Protein AF-A0A8X6J1D9-F1 (afdb_monomer_lite)

Foldseek 3Di:
DQDDDDDDPDPVVVLVVVVVVQVVVVVVVHHDADDAALDVVSVPPDPPPDDDRPPPPPCWDDDVNWTARHVQQWTAHDADCVVVQPPPDQRWLQSLVVRLVNPDDPQCPVVVLNVLSVVLNVVVVVVVDDGGDGDDPVSSVSSSVSSVVVNVRRVDTFRPDQEDPQFPAKEKEKEWDDDQFKIKIWIWIWTAHPVRDIGIHTRGMDMDTDDPPGDDPLVRQVVRQVVRVVVVVVVVVVDPDDHPYYHYDYPDPSNVD

InterPro domains:
  IPR008042 Retrotransposon Pao-like, RNAseH-like domain [PF05380] (92-252)

Secondary structure (DSSP, 8-state):
--------SSHHHHHHHHHHHHHHHHHTT--------S-HHHHHT----SS-------SSEEETTEEEEGGGTEEE-----GGGS-TTS--BHHHHHHHHHH---SS-TTHHHHHHHHHHHHHHHHTT--TTPBPPHHHHHHHHHHHHHHGGGGG--EES--S-TTEEEEEEEEEEEE-SSEEEEEEEEEEEETTS-EEEEEEEEEEEEPPSS---HHHHHHHHHHHHHHHHHHHHHHS-S--SEEEEE---HHHH-

Sequence (257 aa):
MDDLISSCSSIFSAKQLKHELIYFFSGAGIQLHKWSSNCKELLSNFNVSDGDVSLTIPDETKALGLLWRSEKDTLAFSVCYIADVSDSCTITKRSILSATARIFDPLGLISPVVTNSKLVKQGLWRLNLNWNDSLPIHLETQWKQFVKSLVAINNLNIPRYILLDDALRIELHGYCDNSLRVYGDTIYVKCLHNSGTVSTSLLCSKSRIALLKSVTIPRLELFAAVFLAKLIQKTIKSMKINFNDIVLWTESTIVLA

pLDDT: mean 84.84, std 13.47, range [34.0, 98.0]

Organism: Trichonephila clavata (NCBI:txid2740835)

Radius of gyration: 22.53 Å; chains: 1; bounding box: 54×32×61 Å

Structure (mmCIF, N/CA/C/O backbone):
data_AF-A0A8X6J1D9-F1
#
_entry.id   AF-A0A8X6J1D9-F1
#
loop_
_atom_site.group_PDB
_atom_site.id
_atom_site.type_symbol
_atom_site.label_atom_id
_atom_site.label_alt_id
_atom_site.label_comp_id
_atom_site.label_asym_id
_atom_site.label_entity_id
_atom_site.label_seq_id
_atom_site.pdbx_PDB_ins_code
_atom_site.Cartn_x
_atom_site.Cartn_y
_atom_site.Cartn_z
_atom_site.occupancy
_atom_site.B_iso_or_equiv
_atom_site.auth_seq_id
_atom_site.auth_comp_id
_atom_site.auth_asym_id
_atom_site.auth_atom_id
_atom_site.pdbx_PDB_model_num
ATOM 1 N N . MET A 1 1 ? 13.051 -7.710 15.823 1.00 56.66 1 MET A N 1
ATOM 2 C CA . MET A 1 1 ? 11.994 -6.793 15.351 1.00 56.66 1 MET A CA 1
ATOM 3 C C . MET A 1 1 ? 11.816 -5.859 16.510 1.00 56.66 1 MET A C 1
ATOM 5 O O . MET A 1 1 ? 11.484 -6.337 17.587 1.00 56.66 1 MET A O 1
ATOM 9 N N . ASP A 1 2 ? 12.184 -4.603 16.303 1.00 76.31 2 ASP A N 1
ATOM 10 C CA . ASP A 1 2 ? 12.609 -3.745 17.413 1.00 76.31 2 ASP A CA 1
ATOM 11 C C . ASP A 1 2 ? 11.563 -2.654 17.702 1.00 76.31 2 ASP A C 1
ATOM 13 O O . ASP A 1 2 ? 11.637 -1.974 18.720 1.00 76.31 2 ASP A O 1
ATOM 17 N N . ASP A 1 3 ? 10.546 -2.557 16.835 1.00 81.50 3 ASP A N 1
ATOM 18 C CA . ASP A 1 3 ? 9.418 -1.639 16.950 1.00 81.50 3 ASP A CA 1
ATOM 19 C C . ASP A 1 3 ? 8.147 -2.391 17.374 1.00 81.50 3 ASP A C 1
ATOM 21 O O . ASP A 1 3 ? 7.775 -3.405 16.773 1.00 81.50 3 ASP A O 1
ATOM 25 N N . LEU A 1 4 ? 7.435 -1.849 18.364 1.00 84.75 4 LEU A N 1
ATOM 26 C CA . LEU A 1 4 ? 6.105 -2.299 18.774 1.00 84.75 4 LEU A CA 1
ATOM 27 C C . LEU A 1 4 ? 5.061 -1.272 18.326 1.00 84.75 4 LEU A C 1
ATOM 29 O O . LEU A 1 4 ? 5.148 -0.097 18.677 1.00 84.75 4 LEU A O 1
ATOM 33 N N . ILE A 1 5 ? 4.040 -1.722 17.596 1.00 86.12 5 ILE A N 1
ATOM 34 C CA . ILE A 1 5 ? 2.932 -0.869 17.157 1.00 86.12 5 ILE A CA 1
ATOM 35 C C . ILE A 1 5 ? 1.622 -1.471 17.643 1.00 86.12 5 ILE A C 1
ATOM 37 O O . ILE A 1 5 ? 1.346 -2.649 17.422 1.00 86.12 5 ILE A O 1
ATOM 41 N N . SER A 1 6 ? 0.806 -0.637 18.277 1.00 87.56 6 SER A N 1
ATOM 42 C CA . SER A 1 6 ? -0.545 -0.985 18.701 1.00 87.56 6 SER A CA 1
ATOM 43 C C . SER A 1 6 ? -1.490 0.188 18.447 1.00 87.56 6 SER A C 1
ATOM 45 O O . SER A 1 6 ? -1.064 1.311 18.177 1.00 87.56 6 SER A O 1
ATOM 47 N N . SER A 1 7 ? -2.790 -0.071 18.477 1.00 87.44 7 SER A N 1
ATOM 48 C CA . SER A 1 7 ? -3.833 0.948 18.353 1.00 87.44 7 SER A CA 1
ATOM 49 C C . SER A 1 7 ? -4.940 0.642 19.356 1.00 87.44 7 SER A C 1
ATOM 51 O O . SER A 1 7 ? -5.249 -0.521 19.609 1.00 87.44 7 SER A O 1
ATOM 53 N N . CYS A 1 8 ? -5.517 1.687 19.942 1.00 87.69 8 CYS A N 1
ATOM 54 C CA . CYS A 1 8 ? -6.566 1.588 20.953 1.00 87.69 8 CYS A CA 1
ATOM 55 C C . CYS A 1 8 ? -7.715 2.529 20.587 1.00 87.69 8 CYS A C 1
ATOM 57 O O . CYS A 1 8 ? -7.479 3.587 20.012 1.00 87.69 8 CYS A O 1
ATOM 59 N N . SER A 1 9 ? -8.940 2.159 20.959 1.00 86.38 9 SER A N 1
ATOM 60 C CA . SER A 1 9 ? -10.149 2.958 20.718 1.00 86.38 9 SER A CA 1
ATOM 61 C C . SER A 1 9 ? -10.345 4.101 21.719 1.00 86.38 9 SER A C 1
ATOM 63 O O . SER A 1 9 ? -11.178 4.970 21.499 1.00 86.38 9 SER A O 1
ATOM 65 N N . SER A 1 10 ? -9.600 4.116 22.830 1.00 89.25 10 SER A N 1
ATOM 66 C CA . SER A 1 10 ? -9.703 5.165 23.846 1.00 89.25 10 SER A CA 1
ATOM 67 C C . SER A 1 10 ? -8.348 5.514 24.457 1.00 89.25 10 SER A C 1
ATOM 69 O O . SER A 1 10 ? -7.439 4.679 24.530 1.00 89.25 10 SER A O 1
ATOM 71 N N . ILE A 1 11 ? -8.235 6.747 24.959 1.00 90.00 11 ILE A N 1
ATOM 72 C CA . ILE A 1 11 ? -7.049 7.215 25.684 1.00 90.00 11 ILE A CA 1
ATOM 73 C C . ILE A 1 11 ? -6.819 6.431 26.981 1.00 90.00 11 ILE A C 1
ATOM 75 O O . ILE A 1 11 ? -5.676 6.174 27.352 1.00 90.00 11 ILE A O 1
ATOM 79 N N . PHE A 1 12 ? -7.893 6.010 27.653 1.00 90.81 12 PHE A N 1
ATOM 80 C CA . PHE A 1 12 ? -7.812 5.213 28.874 1.00 90.81 12 PHE A CA 1
ATOM 81 C C . PHE A 1 12 ? -7.164 3.853 28.594 1.00 90.81 12 PHE A C 1
ATOM 83 O O . PHE A 1 12 ? -6.148 3.516 29.201 1.00 90.81 12 PHE A O 1
ATOM 90 N N . SER A 1 13 ? -7.684 3.121 27.604 1.00 91.88 13 SER A N 1
ATOM 91 C CA . SER A 1 13 ? -7.126 1.830 27.188 1.00 91.88 13 SER A CA 1
ATOM 92 C C . SER A 1 13 ? -5.689 1.971 26.684 1.00 91.88 13 SER A C 1
ATOM 94 O O . SER A 1 13 ? -4.853 1.124 26.983 1.00 91.88 13 SER A O 1
ATOM 96 N N . ALA A 1 14 ? -5.370 3.060 25.975 1.00 91.50 14 ALA A N 1
ATOM 97 C CA . ALA A 1 14 ? -4.008 3.335 25.518 1.00 91.50 14 ALA A CA 1
ATOM 98 C C . ALA A 1 14 ? -3.030 3.566 26.685 1.00 91.50 14 ALA A C 1
ATOM 100 O O . ALA A 1 14 ? -1.913 3.046 26.664 1.00 91.50 14 ALA A O 1
ATOM 101 N N . LYS A 1 15 ? -3.441 4.316 27.719 1.00 90.56 15 LYS A N 1
ATOM 102 C CA . LYS A 1 15 ? -2.641 4.529 28.939 1.00 90.56 15 LYS A CA 1
ATOM 103 C C . LYS A 1 15 ? -2.423 3.220 29.696 1.00 90.56 15 LYS A C 1
ATOM 105 O O . LYS A 1 15 ? -1.298 2.949 30.112 1.00 90.56 15 LYS A O 1
ATOM 110 N N . GLN A 1 16 ? -3.468 2.406 29.827 1.00 92.50 16 GLN A N 1
ATOM 111 C CA . GLN A 1 16 ? -3.381 1.096 30.467 1.00 92.50 16 GLN A CA 1
ATOM 112 C C . GLN A 1 16 ? -2.419 0.167 29.715 1.00 92.50 16 GLN A C 1
ATOM 114 O O . GLN A 1 16 ? -1.472 -0.336 30.315 1.00 92.50 16 GLN A O 1
ATOM 119 N N . LEU A 1 17 ? -2.592 0.017 28.396 1.00 92.12 17 LEU A N 1
ATOM 120 C CA . LEU A 1 17 ? -1.717 -0.801 27.552 1.00 92.12 17 LEU A CA 1
ATOM 121 C C . LEU A 1 17 ? -0.252 -0.357 27.674 1.00 92.12 17 LEU A C 1
ATOM 123 O O . LEU A 1 17 ? 0.646 -1.180 27.822 1.00 92.12 17 LEU A O 1
ATOM 127 N N . LYS A 1 18 ? 0.002 0.956 27.643 1.00 88.44 18 LYS A N 1
ATOM 128 C CA . LYS A 1 18 ? 1.350 1.510 27.815 1.00 88.44 18 LYS A CA 1
ATOM 129 C C . LYS A 1 18 ? 1.963 1.109 29.162 1.00 88.44 18 LYS A C 1
ATOM 131 O O . LYS A 1 18 ? 3.127 0.717 29.193 1.00 88.44 18 LYS A O 1
ATOM 136 N N . HIS A 1 19 ? 1.200 1.181 30.252 1.00 89.50 19 HIS A N 1
ATOM 137 C CA . HIS A 1 19 ? 1.669 0.781 31.581 1.00 89.50 19 HIS A CA 1
ATOM 138 C C . HIS A 1 19 ? 1.966 -0.724 31.661 1.00 89.50 19 HIS A C 1
ATOM 140 O O . HIS A 1 19 ? 3.028 -1.116 32.141 1.00 89.50 19 HIS A O 1
ATOM 146 N N . GLU A 1 20 ? 1.070 -1.559 31.130 1.00 92.19 20 GLU A N 1
ATOM 147 C CA . GLU A 1 20 ? 1.246 -3.016 31.066 1.00 92.19 20 GLU A CA 1
ATOM 148 C C . GLU A 1 20 ? 2.497 -3.405 30.270 1.00 92.19 20 GLU A C 1
ATOM 150 O O . GLU A 1 20 ? 3.265 -4.260 30.708 1.00 92.19 20 GLU A O 1
ATOM 155 N N . LEU A 1 21 ? 2.749 -2.736 29.141 1.00 91.50 21 LEU A N 1
ATOM 156 C CA . LEU A 1 21 ? 3.946 -2.956 28.332 1.00 91.50 21 LEU A CA 1
ATOM 157 C C . LEU A 1 21 ? 5.219 -2.583 29.095 1.00 91.50 21 LEU A C 1
ATOM 159 O O . LEU A 1 21 ? 6.154 -3.377 29.135 1.00 91.50 21 LEU A O 1
ATOM 163 N N . ILE A 1 22 ? 5.264 -1.408 29.727 1.00 89.56 22 ILE A N 1
ATOM 164 C CA . ILE A 1 22 ? 6.436 -0.986 30.510 1.00 89.56 22 ILE A CA 1
ATOM 165 C C . ILE A 1 22 ? 6.717 -1.992 31.629 1.00 89.56 22 ILE A C 1
ATOM 167 O O . ILE A 1 22 ? 7.853 -2.438 31.773 1.00 89.56 22 ILE A O 1
ATOM 171 N N . TYR A 1 23 ? 5.686 -2.392 32.375 1.00 91.00 23 TYR A N 1
ATOM 172 C CA . TYR A 1 23 ? 5.814 -3.385 33.437 1.00 91.00 23 TYR A CA 1
ATOM 173 C C . TYR A 1 23 ? 6.350 -4.721 32.903 1.00 91.00 23 TYR A C 1
ATOM 175 O O . TYR A 1 23 ? 7.369 -5.218 33.388 1.00 91.00 23 TYR A O 1
ATOM 183 N N . PHE A 1 24 ? 5.724 -5.267 31.857 1.00 92.44 24 PHE A N 1
ATOM 184 C CA . PHE A 1 24 ? 6.101 -6.556 31.275 1.00 92.44 24 PHE A CA 1
ATOM 185 C C . PHE A 1 24 ? 7.547 -6.565 30.762 1.00 92.44 24 PHE A C 1
ATOM 187 O O . PHE A 1 24 ? 8.312 -7.477 31.072 1.00 92.44 24 PHE A O 1
ATOM 194 N N . PHE A 1 25 ? 7.946 -5.532 30.015 1.00 90.00 25 PHE A N 1
ATOM 195 C CA . PHE A 1 25 ? 9.298 -5.444 29.463 1.00 90.00 25 PHE A CA 1
ATOM 196 C C . PHE A 1 25 ? 10.350 -5.137 30.536 1.00 90.00 25 PHE A C 1
ATOM 198 O O . PHE A 1 25 ? 11.446 -5.695 30.469 1.00 90.00 25 PHE A O 1
ATOM 205 N N . SER A 1 26 ? 10.011 -4.367 31.578 1.00 90.19 26 SER A N 1
ATOM 206 C CA . SER A 1 26 ? 10.915 -4.155 32.717 1.00 90.19 26 SER A CA 1
ATOM 207 C C . SER A 1 26 ? 11.245 -5.458 33.451 1.00 90.19 26 SER A C 1
ATOM 209 O O . SER A 1 26 ? 12.397 -5.675 33.817 1.00 90.19 26 SER A O 1
ATOM 211 N N . GLY A 1 27 ? 10.277 -6.378 33.570 1.00 90.00 27 GLY A N 1
ATOM 212 C CA . GLY A 1 27 ? 10.500 -7.717 34.125 1.00 90.00 27 GLY A CA 1
ATOM 213 C C . GLY A 1 27 ? 11.466 -8.573 33.296 1.00 90.00 27 GLY A C 1
ATOM 214 O O . GLY A 1 27 ? 12.126 -9.456 33.836 1.00 90.00 27 GLY A O 1
ATOM 215 N N . ALA A 1 28 ? 11.596 -8.281 32.000 1.00 90.94 28 ALA A N 1
ATOM 216 C CA . ALA A 1 28 ? 12.568 -8.898 31.099 1.00 90.94 28 ALA A CA 1
ATOM 217 C C . ALA A 1 28 ? 13.894 -8.112 30.997 1.00 90.94 28 ALA A C 1
ATOM 219 O O . ALA A 1 28 ? 14.745 -8.461 30.181 1.00 90.94 28 ALA A O 1
ATOM 220 N N . GLY A 1 29 ? 14.076 -7.046 31.788 1.00 89.81 29 GLY A N 1
ATOM 221 C CA . GLY A 1 29 ? 15.255 -6.176 31.737 1.00 89.81 29 GLY A CA 1
ATOM 222 C C . GLY A 1 29 ? 15.324 -5.274 30.498 1.00 89.81 29 GLY A C 1
ATOM 223 O O . GLY A 1 29 ? 16.395 -4.768 30.171 1.00 89.81 29 GLY A O 1
ATOM 224 N N . ILE A 1 30 ? 14.207 -5.081 29.789 1.00 87.81 30 ILE A N 1
ATOM 225 C CA . ILE A 1 30 ? 14.122 -4.272 28.568 1.00 87.81 30 ILE A CA 1
ATOM 226 C C . ILE A 1 30 ? 13.411 -2.954 28.885 1.00 87.81 30 ILE A C 1
ATOM 228 O O . ILE A 1 30 ? 12.265 -2.940 29.333 1.00 87.81 30 ILE A O 1
ATOM 232 N N . GLN A 1 31 ? 14.064 -1.831 28.593 1.00 86.06 31 GLN A N 1
ATOM 233 C CA . GLN A 1 31 ? 13.477 -0.501 28.746 1.00 86.06 31 GLN A CA 1
ATOM 234 C C . GLN A 1 31 ? 12.938 0.007 27.402 1.00 86.06 31 GLN A C 1
ATOM 236 O O . GLN A 1 31 ? 13.677 0.140 26.429 1.00 86.06 31 GLN A O 1
ATOM 241 N N . LEU A 1 32 ? 11.638 0.304 27.347 1.00 83.81 32 LEU A N 1
ATOM 242 C CA . LEU A 1 32 ? 10.990 0.849 26.152 1.00 83.81 32 LEU A CA 1
ATOM 243 C C . LEU A 1 32 ? 11.274 2.353 26.015 1.00 83.81 32 LEU A C 1
ATOM 245 O O . LEU A 1 32 ? 10.934 3.139 26.901 1.00 83.81 32 LEU A O 1
ATOM 249 N N . HIS A 1 33 ? 11.824 2.763 24.874 1.00 80.88 33 HIS A N 1
ATOM 250 C CA . HIS A 1 33 ? 12.155 4.155 24.550 1.00 80.88 33 HIS A CA 1
ATOM 251 C C . HIS A 1 33 ? 11.430 4.645 23.280 1.00 80.88 33 HIS A C 1
ATOM 253 O O . HIS A 1 33 ? 10.900 3.836 22.519 1.00 80.88 33 HIS A O 1
ATOM 259 N N . LYS A 1 34 ? 11.495 5.955 22.986 1.00 80.62 34 LYS A N 1
ATOM 260 C CA . LYS A 1 34 ? 11.010 6.579 21.727 1.00 80.62 34 LYS A CA 1
ATOM 261 C C . LYS A 1 34 ? 9.504 6.404 21.463 1.00 80.62 34 LYS A C 1
ATOM 263 O O . LYS A 1 34 ? 9.074 6.029 20.374 1.00 80.62 34 LYS A O 1
ATOM 268 N N . TRP A 1 35 ? 8.687 6.707 22.469 1.00 84.00 35 TRP A N 1
ATOM 269 C CA . TRP A 1 35 ? 7.228 6.674 22.355 1.00 84.00 35 TRP A CA 1
ATOM 270 C C . TRP A 1 35 ? 6.709 7.713 21.357 1.00 84.00 35 TRP A C 1
ATOM 272 O O . TRP A 1 35 ? 7.039 8.890 21.454 1.00 84.00 35 TRP A O 1
ATOM 282 N N . SER A 1 36 ? 5.846 7.280 20.438 1.00 84.62 36 SER A N 1
ATOM 283 C CA . SER A 1 36 ? 5.191 8.139 19.445 1.00 84.62 36 SER A CA 1
ATOM 284 C C . SER A 1 36 ? 3.684 7.883 19.450 1.00 84.62 36 SER A C 1
ATOM 286 O O . SER A 1 36 ? 3.252 6.742 19.593 1.00 84.62 36 SER A O 1
ATOM 288 N N . SER A 1 37 ? 2.877 8.939 19.334 1.00 86.31 37 SER A N 1
ATOM 289 C CA . SER A 1 37 ? 1.412 8.865 19.399 1.00 86.31 37 SER A CA 1
ATOM 290 C C . SER A 1 37 ? 0.777 10.023 18.638 1.00 86.31 37 SER A C 1
ATOM 292 O O . SER A 1 37 ? 1.318 11.127 18.644 1.00 86.31 37 SER A O 1
ATOM 294 N N . ASN A 1 38 ? -0.392 9.790 18.040 1.00 86.00 38 ASN A N 1
ATOM 295 C CA . ASN A 1 38 ? -1.249 10.852 17.502 1.00 86.00 38 ASN A CA 1
ATOM 296 C C . ASN A 1 38 ? -2.012 11.622 18.600 1.00 86.00 38 ASN A C 1
ATOM 298 O O . ASN A 1 38 ? -2.601 12.664 18.331 1.00 86.00 38 ASN A O 1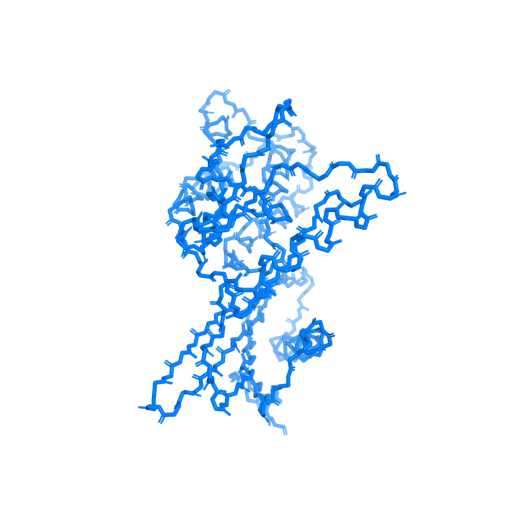
ATOM 302 N N . CYS A 1 39 ? -1.985 11.147 19.849 1.00 85.94 39 CYS A N 1
ATOM 303 C CA . CYS A 1 39 ? -2.596 11.810 20.997 1.00 85.94 39 CYS A CA 1
ATOM 304 C C . CYS A 1 39 ? -1.528 12.387 21.941 1.00 85.94 39 CYS A C 1
ATOM 306 O O . CYS A 1 39 ? -0.789 11.634 22.585 1.00 85.94 39 CYS A O 1
ATOM 308 N N . LYS A 1 40 ? -1.487 13.724 22.068 1.00 83.31 40 LYS A N 1
ATOM 309 C CA . LYS A 1 40 ? -0.529 14.445 22.931 1.00 83.31 40 LYS A CA 1
ATOM 310 C C . LYS A 1 40 ? -0.697 14.105 24.418 1.00 83.31 40 LYS A C 1
ATOM 312 O O . LYS A 1 40 ? 0.297 13.999 25.127 1.00 83.31 40 LYS A O 1
ATOM 317 N N . GLU A 1 41 ? -1.923 13.833 24.868 1.00 84.50 41 GLU A N 1
ATOM 318 C CA . GLU A 1 41 ? -2.221 13.463 26.263 1.00 84.50 41 GLU A CA 1
ATOM 319 C C . GLU A 1 41 ? -1.544 12.143 26.695 1.00 84.50 41 GLU A C 1
ATOM 321 O O . GLU A 1 41 ? -1.191 11.951 27.859 1.00 84.50 41 GLU A O 1
ATOM 326 N N . LEU A 1 42 ? -1.315 11.218 25.753 1.00 84.38 42 LEU A N 1
ATOM 327 C CA . LEU A 1 42 ? -0.600 9.963 26.023 1.00 84.38 42 LEU A CA 1
ATOM 328 C C . LEU A 1 42 ? 0.905 10.193 26.275 1.00 84.38 42 LEU A C 1
ATOM 330 O O . LEU A 1 42 ? 1.575 9.369 26.911 1.00 84.38 42 LEU A O 1
ATOM 334 N N . LEU A 1 43 ? 1.438 11.297 25.745 1.00 80.50 43 LEU A N 1
ATOM 335 C CA . LEU A 1 43 ? 2.846 11.674 25.839 1.00 80.50 43 LEU A CA 1
ATOM 336 C C . LEU A 1 43 ? 3.115 12.590 27.042 1.00 80.50 43 LEU A C 1
ATOM 338 O O . LEU A 1 43 ? 4.167 12.458 27.656 1.00 80.50 43 LEU A O 1
ATOM 342 N N . SER A 1 44 ? 2.171 13.461 27.414 1.00 69.19 44 SER A N 1
ATOM 343 C CA . SER A 1 44 ? 2.346 14.459 28.484 1.00 69.19 44 SER A CA 1
ATOM 344 C C . SER A 1 44 ? 2.399 13.882 29.901 1.00 69.19 44 SER A C 1
ATOM 346 O O . SER A 1 44 ? 2.999 14.482 30.784 1.00 69.19 44 SER A O 1
ATOM 348 N N . ASN A 1 45 ? 1.764 12.735 30.149 1.00 58.62 45 ASN A N 1
ATOM 349 C CA . ASN A 1 45 ? 1.435 12.303 31.513 1.00 58.62 45 ASN A CA 1
ATOM 350 C C . ASN A 1 45 ? 2.540 11.537 32.260 1.00 58.62 45 ASN A C 1
ATOM 352 O O . ASN A 1 45 ? 2.229 10.809 33.200 1.00 58.62 45 ASN A O 1
ATOM 356 N N . PHE A 1 46 ? 3.813 11.677 31.885 1.00 54.81 46 PHE A N 1
ATOM 357 C CA . PHE A 1 46 ? 4.892 10.991 32.597 1.00 54.81 46 PHE A CA 1
ATOM 358 C C . PHE A 1 46 ? 6.107 11.887 32.843 1.00 54.81 46 PHE A C 1
ATOM 360 O O . PHE A 1 46 ? 6.835 12.243 31.921 1.00 54.81 46 PHE A O 1
ATOM 367 N N . ASN A 1 47 ? 6.362 12.142 34.130 1.00 42.53 47 ASN A N 1
ATOM 368 C CA . ASN A 1 47 ? 7.688 12.448 34.653 1.00 42.53 47 ASN A CA 1
ATOM 369 C C . ASN A 1 47 ? 8.516 11.158 34.597 1.00 42.53 47 ASN A C 1
ATOM 371 O O . ASN A 1 47 ? 8.567 10.404 35.567 1.00 42.53 47 ASN A O 1
ATOM 375 N N . VAL A 1 48 ? 9.116 10.862 33.444 1.00 44.84 48 VAL A N 1
ATOM 376 C CA . VAL A 1 48 ? 10.180 9.855 33.381 1.00 44.84 48 VAL A CA 1
ATOM 377 C C . VAL A 1 48 ? 11.442 10.534 33.898 1.00 44.84 48 VAL A C 1
ATOM 379 O O . VAL A 1 48 ? 12.100 11.281 33.180 1.00 44.84 48 VAL A O 1
ATOM 382 N N . SER A 1 49 ? 11.716 10.345 35.185 1.00 35.56 49 SER A N 1
ATOM 383 C CA . SER A 1 49 ? 13.019 10.630 35.772 1.00 35.56 49 SER A CA 1
ATOM 384 C C . SER A 1 49 ? 14.069 9.695 35.168 1.00 35.56 49 SER A C 1
ATOM 386 O O . SER A 1 49 ? 13.844 8.490 35.088 1.00 35.56 49 SER A O 1
ATOM 388 N N . ASP A 1 50 ? 15.199 10.300 34.812 1.00 34.94 50 ASP A N 1
ATOM 389 C CA . ASP A 1 50 ? 16.463 9.738 34.329 1.00 34.94 50 ASP A CA 1
ATOM 390 C C . ASP A 1 50 ? 16.532 9.130 32.916 1.00 34.94 50 ASP A C 1
ATOM 392 O O . ASP A 1 50 ? 16.065 8.030 32.635 1.00 34.94 50 ASP A O 1
ATOM 396 N N . GLY A 1 51 ? 17.261 9.865 32.063 1.00 36.59 51 GLY A N 1
ATOM 397 C CA . GLY A 1 51 ? 18.060 9.337 30.957 1.00 36.59 51 GLY A CA 1
ATOM 398 C C . GLY A 1 51 ? 17.333 9.134 29.630 1.00 36.59 51 GLY A C 1
ATOM 399 O O . GLY A 1 51 ? 16.768 8.078 29.378 1.00 36.59 51 GLY A O 1
ATOM 400 N N . ASP A 1 52 ? 17.440 10.115 28.730 1.00 34.00 52 ASP A N 1
ATOM 401 C CA . ASP A 1 52 ? 17.223 9.961 27.280 1.00 34.00 52 ASP A CA 1
ATOM 402 C C . ASP A 1 52 ? 15.808 9.631 26.773 1.00 34.00 52 ASP A C 1
ATOM 404 O O . ASP A 1 52 ? 15.627 9.047 25.698 1.00 34.00 52 ASP A O 1
ATOM 408 N N . VAL A 1 53 ? 14.764 10.142 27.432 1.00 39.16 53 VAL A N 1
ATOM 409 C CA . VAL A 1 53 ? 13.508 10.388 26.708 1.00 39.16 53 VAL A CA 1
ATOM 410 C C . VAL A 1 53 ? 13.678 11.680 25.923 1.00 39.16 53 VAL A C 1
ATOM 412 O O . VAL A 1 53 ? 13.324 12.764 26.386 1.00 39.16 53 VAL A O 1
ATOM 415 N N . SER A 1 54 ? 14.224 11.576 24.710 1.00 34.44 54 SER A N 1
ATOM 416 C CA . SER A 1 54 ? 14.058 12.648 23.739 1.00 34.44 54 SER A CA 1
ATOM 417 C C . SER A 1 54 ? 12.551 12.750 23.452 1.00 34.44 54 SER A C 1
ATOM 419 O O . SER A 1 54 ? 11.981 12.049 22.623 1.00 34.44 54 SER A O 1
ATOM 421 N N . LEU A 1 55 ? 11.874 13.645 24.179 1.00 40.56 55 LEU A N 1
ATOM 422 C CA . LEU A 1 55 ? 10.559 14.203 23.842 1.00 40.56 55 LEU A CA 1
ATOM 423 C C . LEU A 1 55 ? 10.671 15.099 22.595 1.00 40.56 55 LEU A C 1
ATOM 425 O O . LEU A 1 55 ? 9.987 16.108 22.457 1.00 40.56 55 LEU A O 1
ATOM 429 N N . THR A 1 56 ? 11.572 14.761 21.678 1.00 35.16 56 THR A N 1
ATOM 430 C CA . THR A 1 56 ? 11.538 15.278 20.326 1.00 35.16 56 THR A CA 1
ATOM 431 C C . THR A 1 56 ? 10.409 14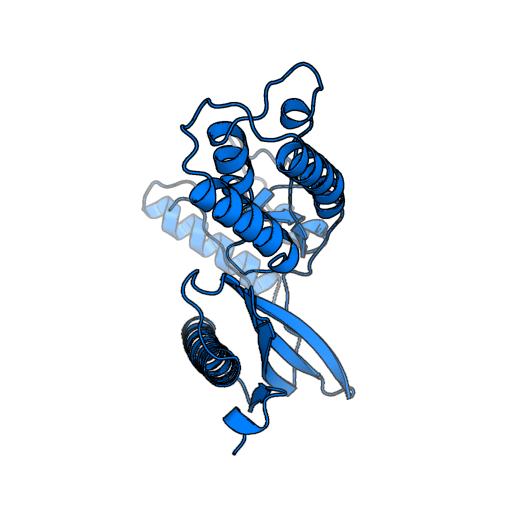.516 19.687 1.00 35.16 56 THR A C 1
ATOM 433 O O . THR A 1 56 ? 10.559 13.334 19.422 1.00 35.16 56 THR A O 1
ATOM 436 N N . ILE A 1 57 ? 9.273 15.178 19.497 1.00 41.78 57 ILE A N 1
ATOM 437 C CA . ILE A 1 57 ? 8.339 14.845 18.430 1.00 41.78 57 ILE A CA 1
ATOM 438 C C . ILE A 1 57 ? 9.180 14.978 17.158 1.00 41.78 57 ILE A C 1
ATOM 440 O O . ILE A 1 57 ? 9.483 16.109 16.772 1.00 41.78 57 ILE A O 1
ATOM 444 N N . PRO A 1 58 ? 9.660 13.900 16.514 1.00 46.88 58 PRO A N 1
ATOM 445 C CA . PRO A 1 58 ? 10.096 14.058 15.149 1.00 46.88 58 PRO A CA 1
ATOM 446 C C . PRO A 1 58 ? 8.767 14.161 14.409 1.00 46.88 58 PRO A C 1
ATOM 448 O O . PRO A 1 58 ? 7.988 13.206 14.421 1.00 46.88 58 PRO A O 1
ATOM 451 N N . ASP A 1 59 ? 8.483 15.293 13.768 1.00 50.69 59 ASP A N 1
ATOM 452 C CA . ASP A 1 59 ? 7.300 15.427 12.897 1.00 50.69 59 ASP A CA 1
ATOM 453 C C . ASP A 1 59 ? 7.221 14.300 11.840 1.00 50.69 59 ASP A C 1
ATOM 455 O O . ASP A 1 59 ? 6.201 14.103 11.181 1.00 50.69 59 ASP A O 1
ATOM 459 N N . GLU A 1 60 ? 8.294 13.516 11.708 1.00 61.69 60 GLU A N 1
ATOM 460 C CA . GLU A 1 60 ? 8.487 12.430 10.775 1.00 61.69 60 GLU A CA 1
ATOM 461 C C . GLU A 1 60 ? 9.176 11.227 11.467 1.00 61.69 60 GLU A C 1
ATOM 463 O O . GLU A 1 60 ? 10.396 11.064 11.422 1.00 61.69 60 GLU A O 1
ATOM 468 N N . THR A 1 61 ? 8.398 10.351 12.118 1.00 69.00 61 THR A N 1
ATOM 469 C CA . THR A 1 61 ? 8.892 9.035 12.589 1.00 69.00 61 THR A CA 1
ATOM 470 C C . THR A 1 61 ? 8.690 7.980 11.511 1.00 69.00 61 THR A C 1
ATOM 472 O O . THR A 1 61 ? 7.810 8.113 10.662 1.00 69.00 61 THR A O 1
ATOM 475 N N . LYS A 1 62 ? 9.499 6.914 11.504 1.00 73.94 62 LYS A N 1
ATOM 476 C CA . LYS A 1 62 ? 9.244 5.768 10.623 1.00 73.94 62 LYS A CA 1
ATOM 477 C C . LYS A 1 62 ? 8.428 4.717 11.367 1.00 73.94 62 LYS A C 1
ATOM 479 O O . LYS A 1 62 ? 8.876 4.218 12.389 1.00 73.94 62 LYS A O 1
ATOM 484 N N . ALA A 1 63 ? 7.277 4.342 10.821 1.00 72.19 63 ALA A N 1
ATOM 485 C CA . ALA A 1 63 ? 6.483 3.202 11.259 1.00 72.19 63 ALA A CA 1
ATOM 486 C C . ALA A 1 63 ? 6.628 2.077 10.224 1.00 72.19 63 ALA A C 1
ATOM 488 O O . ALA A 1 63 ? 6.172 2.205 9.087 1.00 72.19 63 ALA A O 1
ATOM 489 N N . LEU A 1 64 ? 7.311 0.986 10.596 1.00 75.50 64 LEU A N 1
ATOM 490 C CA . LEU A 1 64 ? 7.580 -0.168 9.716 1.00 75.50 64 LEU A CA 1
ATOM 491 C C . LEU A 1 64 ? 8.225 0.213 8.368 1.00 75.50 64 LEU A C 1
ATOM 493 O O . LEU A 1 64 ? 7.949 -0.404 7.342 1.00 75.50 64 LEU A O 1
ATOM 497 N N . GLY A 1 65 ? 9.074 1.244 8.363 1.00 78.75 65 GLY A N 1
ATOM 498 C CA . GLY A 1 65 ? 9.776 1.731 7.171 1.00 78.75 65 GLY A CA 1
ATOM 499 C C . GLY A 1 65 ? 9.037 2.799 6.352 1.00 78.75 65 GLY A C 1
ATOM 500 O O . GLY A 1 65 ? 9.668 3.412 5.492 1.00 78.75 65 GLY A O 1
ATOM 501 N N . LEU A 1 66 ? 7.758 3.074 6.634 1.00 84.25 66 LEU A N 1
ATOM 502 C CA . LEU A 1 66 ? 7.014 4.212 6.074 1.00 84.25 66 LEU A CA 1
ATOM 503 C C . LEU A 1 66 ? 7.096 5.425 6.995 1.00 84.25 66 LEU A C 1
ATOM 505 O O . LEU A 1 66 ? 7.221 5.270 8.205 1.00 84.25 66 LEU A O 1
ATOM 509 N N . LEU A 1 67 ? 7.001 6.632 6.439 1.00 88.88 67 LEU A N 1
ATOM 510 C CA . LEU A 1 67 ? 6.942 7.845 7.247 1.00 88.88 67 LEU A CA 1
ATOM 511 C C . LEU A 1 67 ? 5.551 7.983 7.866 1.00 88.88 67 LEU A C 1
ATOM 513 O O . LEU A 1 67 ? 4.549 7.855 7.164 1.00 88.88 67 LEU A O 1
ATOM 517 N N . TRP A 1 68 ? 5.486 8.274 9.158 1.00 89.56 68 TRP A N 1
ATOM 518 C CA . TRP A 1 68 ? 4.254 8.549 9.880 1.00 89.56 68 TRP A CA 1
ATOM 519 C C . TRP A 1 68 ? 4.329 9.930 10.525 1.00 89.56 68 TRP A C 1
ATOM 521 O O . TRP A 1 68 ? 5.195 10.207 11.359 1.00 89.56 68 TRP A O 1
ATOM 531 N N . ARG A 1 69 ? 3.394 10.791 10.118 1.00 88.19 69 ARG A N 1
ATOM 532 C CA . ARG A 1 69 ? 3.160 12.111 10.705 1.00 88.19 69 ARG A CA 1
ATOM 533 C C . ARG A 1 69 ? 2.110 11.949 11.793 1.00 88.19 69 ARG A C 1
ATOM 535 O O . ARG A 1 69 ? 0.913 11.904 11.500 1.00 88.19 69 ARG A O 1
ATOM 542 N N . SER A 1 70 ? 2.574 11.807 13.029 1.00 85.94 70 SER A N 1
ATOM 543 C CA . SER A 1 70 ? 1.739 11.450 14.178 1.00 85.94 70 SER A CA 1
ATOM 544 C C . SER A 1 70 ? 0.635 12.473 14.439 1.00 85.94 70 SER A C 1
ATOM 546 O O . SER A 1 70 ? -0.508 12.075 14.623 1.00 85.94 70 SER A O 1
ATOM 548 N N . GLU A 1 71 ? 0.931 13.774 14.365 1.00 84.12 71 GLU A N 1
ATOM 549 C CA . GLU A 1 71 ? -0.049 14.833 14.658 1.00 84.12 71 GLU A CA 1
ATOM 550 C C . GLU A 1 71 ? -1.298 14.786 13.767 1.00 84.12 71 GLU A C 1
ATOM 552 O O . GLU A 1 71 ? -2.402 15.049 14.235 1.00 84.12 71 GLU A O 1
ATOM 557 N N . LYS A 1 72 ? -1.129 14.448 12.483 1.00 87.38 72 LYS A N 1
ATOM 558 C CA . LYS A 1 72 ? -2.230 14.357 11.506 1.00 87.38 72 LYS A CA 1
ATOM 559 C C . LYS A 1 72 ? -2.746 12.933 11.312 1.00 87.38 72 LYS A C 1
ATOM 561 O O . LYS A 1 72 ? -3.695 12.725 10.567 1.00 87.38 72 LYS A O 1
ATOM 566 N N . ASP A 1 73 ? -2.085 11.963 11.932 1.00 90.06 73 ASP A N 1
ATOM 567 C CA . ASP A 1 73 ? -2.262 10.534 11.704 1.00 90.06 73 ASP A CA 1
ATOM 568 C C . ASP A 1 73 ? -2.240 10.115 10.220 1.00 90.06 73 ASP A C 1
ATOM 570 O O . ASP A 1 73 ? -3.086 9.362 9.725 1.00 90.06 73 ASP A O 1
ATOM 574 N N . THR A 1 74 ? -1.241 10.613 9.488 1.00 92.44 74 THR A N 1
ATOM 575 C CA . THR A 1 74 ? -1.073 10.328 8.057 1.00 92.44 74 THR A CA 1
ATOM 576 C C . THR A 1 74 ? 0.238 9.612 7.771 1.00 92.44 74 THR A C 1
ATOM 578 O O . THR A 1 74 ? 1.290 9.975 8.302 1.00 92.44 74 THR A O 1
ATOM 581 N N . LEU A 1 75 ? 0.184 8.632 6.877 1.00 92.19 75 LEU A N 1
ATOM 582 C CA . LEU A 1 75 ? 1.346 8.064 6.214 1.00 92.19 75 LEU A CA 1
ATOM 583 C C . LEU A 1 75 ? 1.848 9.025 5.135 1.00 92.19 75 LEU A C 1
ATOM 585 O O . LEU A 1 75 ? 1.067 9.650 4.413 1.00 92.19 75 LEU A O 1
ATOM 589 N N . ALA A 1 76 ? 3.163 9.112 5.020 1.00 91.25 76 ALA A N 1
ATOM 590 C CA . ALA A 1 76 ? 3.850 9.939 4.049 1.00 91.25 76 ALA A CA 1
ATOM 591 C C . ALA A 1 76 ? 5.048 9.182 3.460 1.00 91.25 76 ALA A C 1
ATOM 593 O O . ALA A 1 76 ? 5.441 8.099 3.907 1.00 91.25 76 ALA A O 1
ATOM 594 N N . PHE A 1 77 ? 5.638 9.778 2.435 1.00 88.31 77 PHE A N 1
ATOM 595 C CA . PHE A 1 77 ? 6.804 9.255 1.744 1.00 88.31 77 PHE A CA 1
ATOM 596 C C . PHE A 1 77 ? 7.874 10.341 1.719 1.00 88.31 77 PHE A C 1
ATOM 598 O O . PHE A 1 77 ? 7.560 11.519 1.577 1.00 88.31 77 PHE A O 1
ATOM 605 N N . SER A 1 78 ? 9.135 9.939 1.858 1.00 83.88 78 SER A N 1
ATOM 606 C CA . SER A 1 78 ? 10.271 10.852 1.773 1.00 83.88 78 SER A CA 1
ATOM 607 C C . SER A 1 78 ? 11.227 10.365 0.701 1.00 83.88 78 SER A C 1
ATOM 609 O O . SER A 1 78 ? 11.785 9.266 0.772 1.00 83.88 78 SER A O 1
ATOM 611 N N . VAL A 1 79 ? 11.368 11.187 -0.327 1.00 79.75 79 VAL A N 1
ATOM 612 C CA . VAL A 1 79 ? 12.130 10.908 -1.528 1.00 79.75 79 VAL A CA 1
ATOM 613 C C . VAL A 1 79 ? 13.049 12.093 -1.805 1.00 79.75 79 VAL A C 1
ATOM 615 O O . VAL A 1 79 ? 12.596 13.202 -2.082 1.00 79.75 79 VAL A O 1
ATOM 618 N N . CYS A 1 80 ? 14.359 11.848 -1.774 1.00 70.31 80 CYS A N 1
ATOM 619 C CA . CYS A 1 80 ? 15.371 12.823 -2.166 1.00 70.31 80 CYS A CA 1
ATOM 620 C C . CYS A 1 80 ? 16.297 12.200 -3.214 1.00 70.31 80 CYS A C 1
ATOM 622 O O . CYS A 1 80 ? 17.078 11.294 -2.906 1.00 70.31 80 CYS A O 1
ATOM 624 N N . TYR A 1 81 ? 16.181 12.688 -4.451 1.00 67.06 81 TYR A N 1
ATOM 625 C CA . TYR A 1 81 ? 16.964 12.236 -5.606 1.00 67.06 81 TYR A CA 1
ATOM 626 C C . TYR A 1 81 ? 17.750 13.369 -6.276 1.00 67.06 81 TYR A C 1
ATOM 628 O O . TYR A 1 81 ? 18.154 13.252 -7.426 1.00 67.06 81 TYR A O 1
ATOM 636 N N . ILE A 1 82 ? 17.997 14.467 -5.558 1.00 57.41 82 ILE A N 1
ATOM 637 C CA . ILE A 1 82 ? 18.706 15.638 -6.101 1.00 57.41 82 ILE A CA 1
ATOM 638 C C . ILE A 1 82 ? 20.118 15.254 -6.591 1.00 57.41 82 ILE A C 1
ATOM 640 O O . ILE A 1 82 ? 20.564 15.755 -7.618 1.00 57.41 82 ILE A O 1
ATOM 644 N N . ALA A 1 83 ? 20.777 14.299 -5.925 1.00 53.56 83 ALA A N 1
ATOM 645 C CA . ALA A 1 83 ? 22.091 13.792 -6.326 1.00 53.56 83 ALA A CA 1
ATOM 646 C C . ALA A 1 83 ? 22.074 12.893 -7.584 1.00 53.56 83 ALA A C 1
ATOM 648 O O . ALA A 1 83 ? 23.095 12.768 -8.246 1.00 53.56 83 ALA A O 1
ATOM 649 N N . ASP A 1 84 ? 20.934 12.289 -7.941 1.00 55.31 84 ASP A N 1
ATOM 650 C CA . ASP A 1 84 ? 20.835 11.327 -9.055 1.00 55.31 84 ASP A CA 1
ATOM 651 C C . ASP A 1 84 ? 20.464 11.991 -10.400 1.00 55.31 84 ASP A C 1
ATOM 653 O O . ASP A 1 84 ? 20.352 11.311 -11.423 1.00 55.31 84 ASP A O 1
ATOM 657 N N . VAL A 1 85 ? 20.245 13.314 -10.407 1.00 57.19 85 VAL A N 1
ATOM 658 C CA . VAL A 1 85 ? 19.796 14.095 -11.580 1.00 57.19 85 VAL A CA 1
ATOM 659 C C . VAL A 1 85 ? 20.786 15.202 -11.960 1.00 57.19 85 VAL A C 1
ATOM 661 O O . VAL A 1 85 ? 20.568 15.877 -12.962 1.00 57.19 85 VAL A O 1
ATOM 664 N N . SER A 1 86 ? 21.874 15.406 -11.209 1.00 60.69 86 SER A N 1
ATOM 665 C CA . SER A 1 86 ? 22.891 16.391 -11.592 1.00 60.69 86 SER A CA 1
ATOM 666 C C . SER A 1 86 ? 23.480 16.036 -12.957 1.00 60.69 86 SER A C 1
ATOM 668 O O . SER A 1 86 ? 23.913 14.903 -13.165 1.00 60.69 86 SER A O 1
ATOM 670 N N . ASP A 1 87 ? 23.534 17.006 -13.875 1.00 59.81 87 ASP A N 1
ATOM 671 C CA . ASP A 1 87 ? 24.013 16.800 -15.252 1.00 59.81 87 ASP A CA 1
ATOM 672 C C . ASP A 1 87 ? 25.475 16.316 -15.333 1.00 59.81 87 ASP A C 1
ATOM 674 O O . ASP A 1 87 ? 25.910 15.823 -16.369 1.00 59.81 87 ASP A O 1
ATOM 678 N N . SER A 1 88 ? 26.222 16.396 -14.229 1.00 60.56 88 SER A N 1
ATOM 679 C CA . SER A 1 88 ? 27.582 15.874 -14.083 1.00 60.56 88 SER A CA 1
ATOM 680 C C . SER A 1 88 ? 27.671 14.370 -13.779 1.00 60.56 88 SER A C 1
ATOM 682 O O . SER A 1 88 ? 28.765 13.811 -13.852 1.00 60.56 88 SER A O 1
ATOM 684 N N . CYS A 1 89 ? 26.570 13.695 -13.432 1.00 67.62 89 CYS A N 1
ATOM 685 C CA . CYS A 1 89 ? 26.581 12.274 -13.079 1.00 67.62 89 CYS A CA 1
ATOM 686 C C . CYS A 1 89 ? 26.092 11.399 -14.236 1.00 67.62 89 CYS A C 1
ATOM 688 O O . CYS A 1 89 ? 24.956 11.514 -14.695 1.00 67.62 89 CYS A O 1
ATOM 690 N N . THR A 1 90 ? 26.925 10.445 -14.658 1.00 77.25 90 THR A N 1
ATOM 691 C CA . THR A 1 90 ? 26.515 9.398 -15.598 1.00 77.25 90 THR A CA 1
ATOM 692 C C . THR A 1 90 ? 25.445 8.518 -14.958 1.00 77.25 90 THR A C 1
ATOM 694 O O . THR A 1 90 ? 25.709 7.807 -13.983 1.00 77.25 90 THR A O 1
ATOM 697 N N . ILE A 1 91 ? 24.237 8.534 -15.516 1.00 85.25 91 ILE A N 1
ATOM 698 C CA . ILE A 1 91 ? 23.169 7.632 -15.087 1.00 85.25 91 ILE A CA 1
ATOM 699 C C . ILE A 1 91 ? 23.503 6.232 -15.604 1.00 85.25 91 ILE A C 1
ATOM 701 O O . ILE A 1 91 ? 23.717 6.031 -16.798 1.00 85.25 91 ILE A O 1
ATOM 705 N N . THR A 1 92 ? 23.545 5.263 -14.691 1.00 87.69 92 THR A N 1
ATOM 706 C CA . THR A 1 92 ? 23.883 3.868 -14.982 1.00 87.69 92 THR A CA 1
ATOM 707 C C . THR A 1 92 ? 22.725 2.954 -14.608 1.00 87.69 92 THR A C 1
ATOM 709 O O . THR A 1 92 ? 21.854 3.295 -13.800 1.00 87.69 92 THR A O 1
ATOM 712 N N . LYS A 1 93 ? 22.727 1.727 -15.137 1.00 88.19 93 LYS A N 1
ATOM 713 C CA . LYS A 1 93 ? 21.767 0.692 -14.721 1.00 88.19 93 LYS A CA 1
ATOM 714 C C . LYS A 1 93 ? 21.793 0.474 -13.202 1.00 88.19 93 LYS A C 1
ATOM 716 O O . LYS A 1 93 ? 20.739 0.292 -12.592 1.00 88.19 93 LYS A O 1
ATOM 721 N N . ARG A 1 94 ? 22.979 0.523 -12.582 1.00 88.25 94 ARG A N 1
ATOM 722 C CA . ARG A 1 94 ? 23.152 0.407 -11.127 1.00 88.25 94 ARG A CA 1
ATOM 723 C C . ARG A 1 94 ? 22.463 1.536 -10.368 1.00 88.25 94 ARG A C 1
ATOM 725 O O . ARG A 1 94 ? 21.738 1.239 -9.419 1.00 88.25 94 ARG A O 1
ATOM 732 N N . SER A 1 95 ? 22.671 2.794 -10.762 1.00 86.62 95 SER A N 1
ATOM 733 C CA . SER A 1 95 ? 22.082 3.930 -10.039 1.00 86.62 95 SER A CA 1
ATOM 734 C C . SER A 1 95 ? 20.554 3.905 -10.106 1.00 86.62 95 SER A C 1
ATOM 736 O O . SER A 1 95 ? 19.900 4.049 -9.076 1.00 86.62 95 SER A O 1
ATOM 738 N N . ILE A 1 96 ? 19.976 3.570 -11.265 1.00 87.75 96 ILE A N 1
ATOM 739 C CA . ILE A 1 96 ? 18.519 3.424 -11.425 1.00 87.75 96 ILE A CA 1
ATOM 740 C C . ILE A 1 96 ? 17.961 2.313 -10.536 1.00 87.75 96 ILE A C 1
ATOM 742 O O . ILE A 1 96 ? 16.958 2.495 -9.846 1.00 87.75 96 ILE A O 1
ATOM 746 N N . LEU A 1 97 ? 18.593 1.138 -10.531 1.00 87.75 97 LEU A N 1
ATOM 747 C CA . LEU A 1 97 ? 18.130 0.021 -9.706 1.00 87.75 97 LEU A CA 1
ATOM 748 C C . LEU A 1 97 ? 18.226 0.340 -8.210 1.00 87.75 97 LEU A C 1
ATOM 750 O O . LEU A 1 97 ? 17.307 0.003 -7.467 1.00 87.75 97 LEU A O 1
ATOM 754 N N . SER A 1 98 ? 19.289 1.029 -7.789 1.00 86.62 98 SER A N 1
ATOM 755 C CA . SER A 1 98 ? 19.447 1.514 -6.414 1.00 86.62 98 SER A CA 1
ATOM 756 C C . SER A 1 98 ? 18.341 2.504 -6.038 1.00 86.62 98 SER A C 1
ATOM 758 O O . SER A 1 98 ? 17.655 2.315 -5.035 1.00 86.62 98 SER A O 1
ATOM 760 N N . ALA A 1 99 ? 18.089 3.507 -6.883 1.00 85.19 99 ALA A N 1
ATOM 761 C CA . ALA A 1 99 ? 17.028 4.485 -6.671 1.00 85.19 99 ALA A CA 1
ATOM 762 C C . ALA A 1 99 ? 15.642 3.822 -6.615 1.00 85.19 99 ALA A C 1
ATOM 764 O O . ALA A 1 99 ? 14.909 3.985 -5.648 1.00 85.19 99 ALA A O 1
ATOM 765 N N . THR A 1 100 ? 15.290 2.979 -7.588 1.00 85.56 100 THR A N 1
ATOM 766 C CA . THR A 1 100 ? 13.989 2.282 -7.572 1.00 85.56 100 THR A CA 1
ATOM 767 C C . THR A 1 100 ? 13.794 1.394 -6.339 1.00 85.56 100 THR A C 1
ATOM 769 O O . THR A 1 100 ? 12.674 1.296 -5.845 1.00 85.56 100 THR A O 1
ATOM 772 N N . ALA A 1 101 ? 14.857 0.782 -5.805 1.00 84.81 101 ALA A N 1
ATOM 773 C CA . ALA A 1 101 ? 14.789 -0.035 -4.592 1.00 84.81 101 ALA A CA 1
ATOM 774 C C . ALA A 1 101 ? 14.575 0.783 -3.304 1.00 84.81 101 ALA A C 1
ATOM 776 O O . ALA A 1 101 ? 14.064 0.243 -2.326 1.00 84.81 101 ALA A O 1
ATOM 777 N N . ARG A 1 102 ? 14.930 2.076 -3.298 1.00 85.00 102 ARG A N 1
ATOM 778 C CA . ARG A 1 102 ? 14.687 2.988 -2.164 1.00 85.00 102 ARG A CA 1
ATOM 779 C C . ARG A 1 102 ? 13.218 3.403 -2.039 1.00 85.00 102 ARG A C 1
ATOM 781 O O . ARG A 1 102 ? 12.824 3.895 -0.985 1.00 85.00 102 ARG A O 1
ATOM 788 N N . ILE A 1 103 ? 12.405 3.206 -3.081 1.00 86.12 103 ILE A N 1
ATOM 789 C CA . ILE A 1 103 ? 10.961 3.467 -3.036 1.00 86.12 103 ILE A CA 1
ATOM 790 C C . ILE A 1 103 ? 10.288 2.328 -2.266 1.00 86.12 103 ILE A C 1
ATOM 792 O O . ILE A 1 103 ? 9.980 1.270 -2.818 1.00 86.12 103 ILE A O 1
ATOM 796 N N . PHE A 1 104 ? 10.078 2.548 -0.971 1.00 87.44 104 PHE A N 1
ATOM 797 C CA . PHE A 1 104 ? 9.445 1.581 -0.086 1.00 87.44 104 PHE A CA 1
ATOM 798 C C . PHE A 1 104 ? 7.931 1.812 -0.021 1.00 87.44 104 PHE A C 1
ATOM 800 O O . PHE A 1 104 ? 7.473 2.776 0.582 1.00 87.44 104 PHE A O 1
ATOM 807 N N . ASP A 1 105 ? 7.161 0.922 -0.648 1.00 90.88 105 ASP A N 1
ATOM 808 C CA . ASP A 1 105 ? 5.693 0.954 -0.667 1.00 90.88 105 ASP A CA 1
ATOM 809 C C . ASP A 1 105 ? 5.116 -0.455 -0.414 1.00 90.88 105 ASP A C 1
ATOM 811 O O . ASP A 1 105 ? 4.770 -1.176 -1.356 1.00 90.88 105 ASP A O 1
ATOM 815 N N . PRO A 1 106 ? 5.065 -0.909 0.852 1.00 90.56 106 PRO A N 1
ATOM 816 C CA . PRO A 1 106 ? 4.657 -2.272 1.193 1.00 90.56 106 PRO A CA 1
ATOM 817 C C . PRO A 1 106 ? 3.162 -2.533 0.955 1.00 90.56 106 PRO A C 1
ATOM 819 O O . PRO A 1 106 ? 2.775 -3.677 0.707 1.00 90.56 106 PRO A O 1
ATOM 822 N N . LEU A 1 107 ? 2.334 -1.487 1.029 1.00 92.50 107 LEU A N 1
ATOM 823 C CA . LEU A 1 107 ? 0.880 -1.557 0.862 1.00 92.50 107 LEU A CA 1
ATOM 824 C C . LEU A 1 107 ? 0.426 -1.215 -0.564 1.00 92.50 107 LEU A C 1
ATOM 826 O O . LEU A 1 107 ? -0.740 -1.420 -0.887 1.00 92.50 107 LEU A O 1
ATOM 830 N N . GLY A 1 108 ? 1.313 -0.720 -1.428 1.00 94.25 108 GLY A N 1
ATOM 831 C CA . GLY A 1 108 ? 0.948 -0.292 -2.778 1.00 94.25 108 GLY A CA 1
ATOM 832 C C . GLY A 1 108 ? 0.190 1.037 -2.808 1.00 94.25 108 GLY A C 1
ATOM 833 O O . GLY A 1 108 ? -0.599 1.271 -3.719 1.00 94.25 108 GLY A O 1
ATOM 834 N N . LEU A 1 109 ? 0.355 1.912 -1.821 1.00 94.25 109 LEU A N 1
ATOM 835 C CA . LEU A 1 109 ? -0.386 3.177 -1.760 1.00 94.25 109 LEU A CA 1
ATOM 836 C C . LEU A 1 109 ? 0.014 4.145 -2.883 1.00 94.25 109 LEU A C 1
ATOM 838 O O . LEU A 1 109 ? -0.772 5.004 -3.272 1.00 94.25 109 LEU A O 1
ATOM 842 N N . ILE A 1 110 ? 1.211 3.968 -3.446 1.00 93.62 110 ILE A N 1
ATOM 843 C CA . ILE A 1 110 ? 1.727 4.715 -4.596 1.00 93.62 110 ILE A CA 1
ATOM 844 C C . ILE A 1 110 ? 2.045 3.773 -5.765 1.00 93.62 110 ILE A C 1
ATOM 846 O O . ILE A 1 110 ? 2.935 4.040 -6.579 1.00 93.62 110 ILE A O 1
ATOM 850 N N . SER A 1 111 ? 1.292 2.673 -5.900 1.00 92.44 111 SER A N 1
ATOM 851 C CA . SER A 1 111 ? 1.468 1.691 -6.978 1.00 92.44 111 SER A CA 1
ATOM 852 C C . SER A 1 111 ? 1.610 2.290 -8.382 1.00 92.44 111 SER A C 1
ATOM 854 O O . SER A 1 111 ? 2.462 1.784 -9.116 1.00 92.44 111 SER A O 1
ATOM 856 N N . PRO A 1 112 ? 0.875 3.343 -8.802 1.00 89.44 112 PRO A N 1
ATOM 857 C CA . PRO A 1 112 ? 1.086 3.959 -10.118 1.00 89.44 112 PRO A CA 1
ATOM 858 C C . PRO A 1 112 ? 2.523 4.464 -10.321 1.00 89.44 112 PRO A C 1
ATOM 860 O O . PRO A 1 112 ? 3.137 4.235 -11.363 1.00 89.44 112 PRO A O 1
ATOM 863 N N . VAL A 1 113 ? 3.116 5.056 -9.285 1.00 90.50 113 VAL A N 1
ATOM 864 C CA . VAL A 1 113 ? 4.500 5.543 -9.298 1.00 90.50 113 VAL A CA 1
ATOM 865 C C . VAL A 1 113 ? 5.481 4.374 -9.357 1.00 90.50 113 VAL A C 1
ATOM 867 O O . VAL A 1 113 ? 6.381 4.339 -10.201 1.00 90.50 113 VAL A O 1
ATOM 870 N N . VAL A 1 114 ? 5.295 3.383 -8.482 1.00 90.44 114 VAL A N 1
ATOM 871 C CA . VAL A 1 114 ? 6.154 2.189 -8.417 1.00 90.44 114 VAL A CA 1
ATOM 872 C C . VAL A 1 114 ? 6.093 1.404 -9.734 1.00 90.44 114 VAL A C 1
ATOM 874 O O . VAL A 1 114 ? 7.076 0.798 -10.162 1.00 90.44 114 VAL A O 1
ATOM 877 N N . THR A 1 115 ? 4.952 1.438 -10.420 1.00 91.75 115 THR A N 1
ATOM 878 C CA . THR A 1 115 ? 4.761 0.820 -11.738 1.00 91.75 115 THR A CA 1
ATOM 879 C C . THR A 1 115 ? 5.646 1.456 -12.803 1.00 91.75 115 THR A C 1
ATOM 881 O O . THR A 1 115 ? 6.276 0.731 -13.573 1.00 91.75 115 THR A O 1
ATOM 884 N N . ASN A 1 116 ? 5.783 2.781 -12.816 1.00 89.44 116 ASN A N 1
ATOM 885 C CA . ASN A 1 116 ? 6.688 3.457 -13.747 1.00 89.44 116 ASN A CA 1
ATOM 886 C C . ASN A 1 116 ? 8.148 3.039 -13.514 1.00 89.44 116 ASN A C 1
ATOM 888 O O . ASN A 1 116 ? 8.851 2.692 -14.464 1.00 89.44 116 ASN A O 1
ATOM 892 N N . SER A 1 117 ? 8.577 2.943 -12.250 1.00 88.81 117 SER A N 1
ATOM 893 C CA . SER A 1 117 ? 9.898 2.392 -11.892 1.00 88.81 117 SER A CA 1
ATOM 894 C C . SER A 1 117 ? 10.094 0.957 -12.392 1.00 88.81 117 SER A C 1
ATOM 896 O O . SER A 1 117 ? 11.135 0.612 -12.956 1.00 88.81 117 SER A O 1
ATOM 898 N N . LYS A 1 118 ? 9.076 0.110 -12.214 1.00 89.38 118 LYS A N 1
ATOM 899 C CA . LYS A 1 118 ? 9.054 -1.280 -12.686 1.00 89.38 118 LYS A CA 1
ATOM 900 C C . LYS A 1 118 ? 9.208 -1.360 -14.213 1.00 89.38 118 LYS A C 1
ATOM 902 O O . LYS A 1 118 ? 10.000 -2.172 -14.693 1.00 89.38 118 LYS A O 1
ATOM 907 N N . LEU A 1 119 ? 8.517 -0.506 -14.969 1.00 88.69 119 LEU A N 1
ATOM 908 C CA . LEU A 1 119 ? 8.611 -0.449 -16.433 1.00 88.69 119 LEU A CA 1
ATOM 909 C C . LEU A 1 119 ? 10.003 -0.022 -16.916 1.00 88.69 119 LEU A C 1
ATOM 911 O O . LEU A 1 119 ? 10.554 -0.674 -17.803 1.00 88.69 119 LEU A O 1
ATOM 915 N N . VAL A 1 120 ? 10.609 1.001 -16.300 1.00 86.44 120 VAL A N 1
ATOM 916 C CA . VAL A 1 120 ? 11.998 1.402 -16.607 1.00 86.44 120 VAL A CA 1
ATOM 917 C C . VAL A 1 120 ? 12.952 0.239 -16.350 1.00 86.44 120 VAL A C 1
ATOM 919 O O . VAL A 1 120 ? 13.762 -0.106 -17.212 1.00 86.44 120 VAL A O 1
ATOM 922 N N . LYS A 1 121 ? 12.808 -0.435 -15.201 1.00 87.12 121 LYS A N 1
ATOM 923 C CA . LYS A 1 121 ? 13.590 -1.630 -14.872 1.00 87.12 121 LYS A CA 1
ATOM 924 C C . LYS A 1 121 ? 13.444 -2.702 -15.9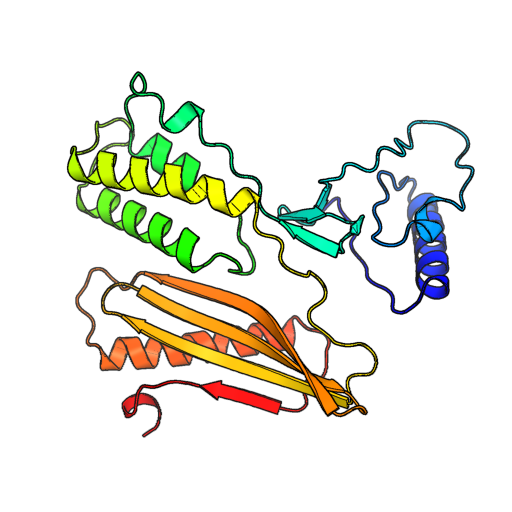54 1.00 87.12 121 LYS A C 1
ATOM 926 O O . LYS A 1 121 ? 14.458 -3.219 -16.411 1.00 87.12 121 LYS A O 1
ATOM 931 N N . GLN A 1 122 ? 12.226 -3.013 -16.403 1.00 87.44 122 GLN A N 1
ATOM 932 C CA . GLN A 1 122 ? 12.002 -3.972 -17.494 1.00 87.44 122 GLN A CA 1
ATOM 933 C C . GLN A 1 122 ? 12.690 -3.538 -18.800 1.00 87.44 122 GLN A C 1
ATOM 935 O O . GLN A 1 122 ? 13.312 -4.374 -19.453 1.00 87.44 122 GLN A O 1
ATOM 940 N N . GLY A 1 123 ? 12.629 -2.252 -19.160 1.00 86.25 123 GLY A N 1
ATOM 941 C CA . GLY A 1 123 ? 13.326 -1.700 -20.328 1.00 86.25 123 GLY A CA 1
ATOM 942 C C . GLY A 1 123 ? 14.842 -1.909 -20.270 1.00 86.25 123 GLY A C 1
ATOM 943 O O . GLY A 1 123 ? 15.433 -2.394 -21.232 1.00 86.25 123 GLY A O 1
ATOM 944 N N . LEU A 1 124 ? 15.459 -1.657 -19.111 1.00 86.31 124 LEU A N 1
ATOM 945 C CA . LEU A 1 124 ? 16.895 -1.880 -18.895 1.00 86.31 124 LEU A CA 1
ATOM 946 C C . LEU A 1 124 ? 17.304 -3.350 -19.031 1.00 86.31 124 LEU A C 1
ATOM 948 O O . LEU A 1 124 ? 18.399 -3.643 -19.510 1.00 86.31 124 LEU A O 1
ATOM 952 N N . TRP A 1 125 ? 16.444 -4.285 -18.618 1.00 85.00 125 TRP A N 1
ATOM 953 C CA . TRP A 1 125 ? 16.703 -5.716 -18.807 1.00 85.00 125 TRP A CA 1
ATOM 954 C C . TRP A 1 125 ? 16.643 -6.126 -20.276 1.00 85.00 125 TRP A C 1
ATOM 956 O O . TRP A 1 125 ? 17.433 -6.965 -20.688 1.00 85.00 125 TRP A O 1
ATOM 966 N N . ARG A 1 126 ? 15.766 -5.515 -21.082 1.00 86.06 126 ARG A N 1
ATOM 967 C CA . ARG A 1 126 ? 15.672 -5.810 -22.524 1.00 86.06 126 ARG A CA 1
ATOM 968 C C . ARG A 1 126 ? 16.912 -5.380 -23.305 1.00 86.06 126 ARG A C 1
ATOM 970 O O . ARG A 1 126 ? 17.226 -6.006 -24.308 1.00 86.06 126 ARG A O 1
ATOM 977 N N . LEU A 1 127 ? 17.593 -4.330 -22.853 1.00 85.00 127 LEU A N 1
ATOM 978 C CA . LEU A 1 127 ? 18.800 -3.815 -23.501 1.00 85.00 127 LEU A CA 1
ATOM 979 C C . LEU A 1 127 ? 20.069 -4.608 -23.164 1.00 85.00 127 LEU A C 1
ATOM 981 O O . LEU A 1 127 ? 21.110 -4.325 -23.742 1.00 85.00 127 LEU A O 1
ATOM 985 N N . ASN A 1 128 ? 20.008 -5.570 -22.232 1.00 83.50 128 ASN A N 1
ATOM 986 C CA . ASN A 1 128 ? 21.163 -6.367 -21.796 1.00 83.50 128 ASN A CA 1
ATOM 987 C C . ASN A 1 128 ? 22.406 -5.535 -21.398 1.00 83.50 128 ASN A C 1
ATOM 989 O O . ASN A 1 128 ? 23.531 -6.001 -21.529 1.00 83.50 128 ASN A O 1
ATOM 993 N N . LEU A 1 129 ? 22.204 -4.323 -20.864 1.00 83.56 129 LEU A N 1
ATOM 994 C CA . LEU A 1 129 ? 23.291 -3.456 -20.390 1.00 83.56 129 LEU A CA 1
ATOM 995 C C . LEU A 1 129 ? 23.985 -4.041 -19.151 1.00 83.56 129 LEU A C 1
ATOM 997 O O . LEU A 1 129 ? 23.316 -4.594 -18.256 1.00 83.56 129 LEU A O 1
ATOM 1001 N N . ASN A 1 130 ? 25.300 -3.836 -19.047 1.00 87.06 130 ASN A N 1
ATOM 1002 C CA . AS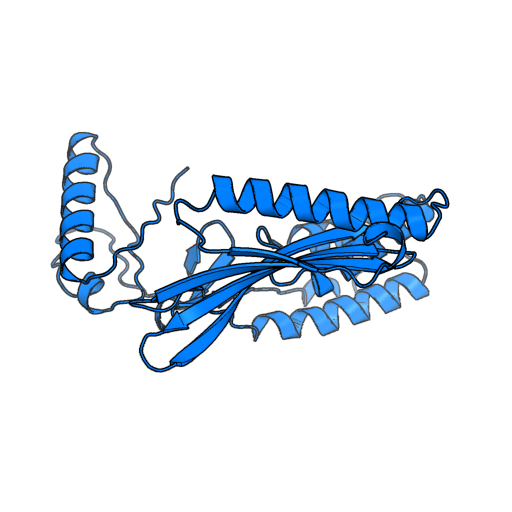N A 1 130 ? 26.052 -4.063 -17.818 1.00 87.06 130 ASN A CA 1
ATOM 1003 C C . ASN A 1 130 ? 25.713 -2.997 -16.767 1.00 87.06 130 ASN A C 1
ATOM 1005 O O . ASN A 1 130 ? 25.052 -1.991 -17.023 1.00 87.06 130 ASN A O 1
ATOM 1009 N N . TRP A 1 131 ? 26.152 -3.230 -15.531 1.00 83.88 131 TRP A N 1
ATOM 1010 C CA . TRP A 1 131 ? 25.807 -2.386 -14.384 1.00 83.88 131 TRP A CA 1
ATOM 1011 C C . TRP A 1 131 ? 26.244 -0.923 -14.515 1.00 83.88 131 TRP A C 1
ATOM 1013 O O . TRP A 1 131 ? 25.541 -0.055 -13.998 1.00 83.88 131 TRP A O 1
ATOM 1023 N N . ASN A 1 132 ? 27.372 -0.674 -15.184 1.00 84.31 132 ASN A N 1
ATOM 1024 C CA . ASN A 1 132 ? 28.021 0.636 -15.265 1.00 84.31 132 ASN A CA 1
ATOM 1025 C C . ASN A 1 132 ? 27.958 1.252 -16.672 1.00 84.31 132 ASN A C 1
ATOM 1027 O O . ASN A 1 132 ? 28.536 2.312 -16.885 1.00 84.31 132 ASN A O 1
ATOM 1031 N N . ASP A 1 133 ? 27.275 0.599 -17.616 1.00 83.81 133 ASP A N 1
ATOM 1032 C CA . ASP A 1 133 ? 27.131 1.128 -18.970 1.00 83.81 133 ASP A CA 1
ATOM 1033 C C . ASP A 1 133 ? 26.271 2.397 -18.947 1.00 83.81 133 ASP A C 1
ATOM 1035 O O . ASP A 1 133 ? 25.331 2.520 -18.145 1.00 83.81 133 ASP A O 1
ATOM 1039 N N . SER A 1 134 ? 26.587 3.330 -19.844 1.00 81.75 134 SER A N 1
ATOM 1040 C CA . SER A 1 134 ? 25.765 4.512 -20.071 1.00 81.75 134 SER A CA 1
ATOM 1041 C C . SER A 1 134 ? 24.421 4.121 -20.682 1.00 81.75 134 SER A C 1
ATOM 1043 O O . SER A 1 134 ? 24.297 3.171 -21.462 1.00 81.75 134 SER A O 1
ATOM 1045 N N . LEU A 1 135 ? 23.379 4.855 -20.301 1.00 84.50 135 LEU A N 1
ATOM 1046 C CA . LEU A 1 135 ? 22.052 4.643 -20.853 1.00 84.50 135 LEU A CA 1
ATOM 1047 C C . LEU A 1 135 ? 21.913 5.278 -22.243 1.00 84.50 135 LEU A C 1
ATOM 1049 O O . LEU A 1 135 ? 22.452 6.355 -22.493 1.00 84.50 135 LEU A O 1
ATOM 1053 N N . PRO A 1 136 ? 21.091 4.689 -23.128 1.00 86.19 136 PRO A N 1
ATOM 1054 C CA . PRO A 1 136 ? 20.592 5.403 -24.292 1.00 86.19 136 PRO A CA 1
ATOM 1055 C C . PRO A 1 136 ? 19.849 6.683 -23.881 1.00 86.19 136 PRO A C 1
ATOM 1057 O O . PRO A 1 136 ? 19.025 6.659 -22.962 1.00 86.19 136 PRO A O 1
ATOM 1060 N N . ILE A 1 137 ? 20.060 7.764 -24.635 1.00 85.38 137 ILE A N 1
ATOM 1061 C CA . ILE A 1 137 ? 19.507 9.107 -24.373 1.00 85.38 137 ILE A CA 1
ATOM 1062 C C . ILE A 1 137 ? 17.997 9.114 -24.097 1.00 85.38 137 ILE A C 1
ATOM 1064 O O . ILE A 1 137 ? 17.522 9.846 -23.228 1.00 85.38 137 ILE A O 1
ATOM 1068 N N . HIS A 1 138 ? 17.226 8.274 -24.794 1.00 85.00 138 HIS A N 1
ATOM 1069 C CA . HIS A 1 138 ? 15.778 8.200 -24.598 1.00 85.00 138 HIS A CA 1
ATOM 1070 C C . HIS A 1 138 ? 15.398 7.678 -23.198 1.00 85.00 138 HIS A C 1
ATOM 1072 O O . HIS A 1 138 ? 14.507 8.240 -22.561 1.00 85.00 138 HIS A O 1
ATOM 1078 N N . LEU A 1 139 ? 16.090 6.649 -22.688 1.00 83.69 139 LEU A N 1
ATOM 1079 C CA . LEU A 1 139 ? 15.849 6.116 -21.343 1.00 83.69 139 LEU A CA 1
ATOM 1080 C C . LEU A 1 139 ? 16.371 7.053 -20.265 1.00 83.69 139 LEU A C 1
ATOM 1082 O O . LEU A 1 139 ? 15.737 7.187 -19.222 1.00 83.69 139 LEU A O 1
ATOM 1086 N N . GLU A 1 140 ? 17.505 7.705 -20.514 1.00 86.06 140 GLU A N 1
ATOM 1087 C CA . GLU A 1 140 ? 18.040 8.710 -19.601 1.00 86.06 140 GLU A CA 1
ATOM 1088 C C . GLU A 1 140 ? 17.047 9.865 -19.425 1.00 86.06 140 GLU A C 1
ATOM 1090 O O . GLU A 1 140 ? 16.717 10.241 -18.301 1.00 86.06 140 GLU A O 1
ATOM 1095 N N . THR A 1 141 ? 16.499 10.371 -20.532 1.00 86.06 141 THR A N 1
ATOM 1096 C CA . THR A 1 141 ? 15.493 11.441 -20.524 1.00 86.06 141 THR A CA 1
ATOM 1097 C C . THR A 1 141 ? 14.234 11.006 -19.777 1.00 86.06 141 THR A C 1
ATOM 1099 O O . THR A 1 141 ? 13.753 11.730 -18.903 1.00 86.06 141 THR A O 1
ATOM 1102 N N . GLN A 1 142 ? 13.729 9.800 -20.061 1.00 85.81 142 GLN A N 1
ATOM 1103 C CA . GLN A 1 142 ? 12.565 9.238 -19.372 1.00 85.81 142 GLN A CA 1
ATOM 1104 C C . GLN A 1 142 ? 12.819 9.075 -17.864 1.00 85.81 142 GLN A C 1
ATOM 1106 O O . GLN A 1 142 ? 11.950 9.390 -17.049 1.00 85.81 142 GLN A O 1
ATOM 1111 N N . TRP A 1 143 ? 14.013 8.618 -17.478 1.00 86.88 143 TRP A N 1
ATOM 1112 C CA . TRP A 1 143 ? 14.404 8.483 -16.078 1.00 86.88 143 TRP A CA 1
ATOM 1113 C C . TRP A 1 143 ? 14.492 9.844 -15.379 1.00 86.88 143 TRP A C 1
ATOM 1115 O O . TRP A 1 143 ? 13.885 10.022 -14.325 1.00 86.88 143 TRP A O 1
ATOM 1125 N N . LYS A 1 144 ? 15.160 10.834 -15.986 1.00 86.81 144 LYS A N 1
ATOM 1126 C CA . LYS A 1 144 ? 15.251 12.205 -15.454 1.00 86.81 144 LYS A CA 1
ATOM 1127 C C . LYS A 1 144 ? 13.862 12.819 -15.242 1.00 86.81 144 LYS A C 1
ATOM 1129 O O . LYS A 1 144 ? 13.615 13.429 -14.203 1.00 86.81 144 LYS A O 1
ATOM 1134 N N . GLN A 1 145 ? 12.935 12.634 -16.185 1.00 86.69 145 GLN A N 1
ATOM 1135 C CA . GLN A 1 145 ? 11.544 13.089 -16.044 1.00 86.69 145 GLN A CA 1
ATOM 1136 C C . GLN A 1 145 ? 10.819 12.380 -14.896 1.00 86.69 145 GLN A C 1
ATOM 1138 O O . GLN A 1 145 ? 10.182 13.036 -14.070 1.00 86.69 145 GLN A O 1
ATOM 1143 N N . PHE A 1 146 ? 10.952 11.054 -14.806 1.00 87.44 146 PHE A N 1
ATOM 1144 C CA . PHE A 1 146 ? 10.364 10.276 -13.721 1.00 87.44 146 PHE A CA 1
ATOM 1145 C C . PHE A 1 146 ? 10.870 10.751 -12.353 1.00 87.44 146 PHE A C 1
ATOM 1147 O O . PHE A 1 146 ? 10.063 11.048 -11.474 1.00 87.44 146 PHE A O 1
ATOM 1154 N N . VAL A 1 147 ? 12.182 10.928 -12.187 1.00 85.56 147 VAL A N 1
ATOM 1155 C CA . VAL A 1 147 ? 12.774 11.404 -10.929 1.00 85.56 147 VAL A CA 1
ATOM 1156 C C . VAL A 1 147 ? 12.321 12.820 -10.570 1.00 85.56 147 VAL A C 1
ATOM 1158 O O . VAL A 1 147 ? 12.003 13.075 -9.410 1.00 85.56 147 VAL A O 1
ATOM 1161 N N . LYS A 1 148 ? 12.207 13.728 -11.546 1.00 85.25 148 LYS A N 1
ATOM 1162 C CA . LYS A 1 148 ? 11.632 15.063 -11.304 1.00 85.25 148 LYS A CA 1
ATOM 1163 C C . LYS A 1 148 ? 10.191 14.972 -10.791 1.00 85.25 148 LYS A C 1
ATOM 1165 O O . LYS A 1 148 ? 9.844 15.664 -9.840 1.00 85.25 148 LYS A O 1
ATOM 1170 N N . SER A 1 149 ? 9.374 14.089 -11.370 1.00 85.75 149 SER A N 1
ATOM 1171 C CA . SER A 1 149 ? 7.985 13.890 -10.927 1.00 85.75 149 SER A CA 1
ATOM 1172 C C . SER A 1 149 ? 7.874 13.238 -9.542 1.00 85.75 149 SER A C 1
ATOM 1174 O O . SER A 1 149 ? 6.940 13.532 -8.800 1.00 85.75 149 SER A O 1
ATOM 1176 N N . LEU A 1 150 ? 8.847 12.403 -9.156 1.00 86.19 150 LEU A N 1
ATOM 1177 C CA . LEU A 1 150 ? 8.856 11.701 -7.870 1.00 86.19 150 LEU A CA 1
ATOM 1178 C C . LEU A 1 150 ? 8.884 12.645 -6.664 1.00 86.19 150 LEU A C 1
ATOM 1180 O O . LEU A 1 150 ? 8.346 12.296 -5.617 1.00 86.19 150 LEU A O 1
ATOM 1184 N N . VAL A 1 151 ? 9.472 13.837 -6.801 1.00 85.31 151 VAL A N 1
ATOM 1185 C CA . VAL A 1 151 ? 9.552 14.824 -5.710 1.00 85.31 151 VAL A CA 1
ATOM 1186 C C . VAL A 1 151 ? 8.160 15.243 -5.222 1.00 85.31 151 VAL A C 1
ATOM 1188 O O . VAL A 1 151 ? 7.981 15.508 -4.036 1.00 85.31 151 VAL A O 1
ATOM 1191 N N . ALA A 1 152 ? 7.148 15.228 -6.098 1.00 87.75 152 ALA A N 1
ATOM 1192 C CA . ALA A 1 152 ? 5.774 15.579 -5.739 1.00 87.75 152 ALA A CA 1
ATOM 1193 C C . ALA A 1 152 ? 5.168 14.647 -4.672 1.00 87.75 152 ALA A C 1
ATOM 1195 O O . ALA A 1 152 ? 4.272 15.051 -3.933 1.00 87.75 152 ALA A O 1
ATOM 1196 N N . ILE A 1 153 ? 5.679 13.419 -4.548 1.00 88.69 153 ILE A N 1
ATOM 1197 C CA . ILE A 1 153 ? 5.188 12.421 -3.588 1.00 88.69 153 ILE A CA 1
ATOM 1198 C C . ILE A 1 153 ? 5.511 12.816 -2.142 1.00 88.69 153 ILE A C 1
ATOM 1200 O O . ILE A 1 153 ? 4.794 12.409 -1.233 1.00 88.69 153 ILE A O 1
ATOM 1204 N N . ASN A 1 154 ? 6.512 13.671 -1.917 1.00 87.62 154 ASN A N 1
ATOM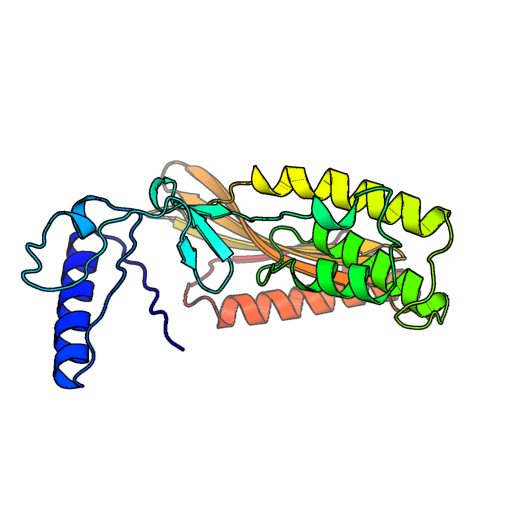 1205 C CA . ASN A 1 154 ? 6.833 14.188 -0.580 1.00 87.62 154 ASN A CA 1
ATOM 1206 C C . ASN A 1 154 ? 5.681 15.006 0.033 1.00 87.62 154 ASN A C 1
ATOM 1208 O O . ASN A 1 154 ? 5.567 15.127 1.255 1.00 87.62 154 ASN A O 1
ATOM 1212 N N . ASN A 1 155 ? 4.806 15.545 -0.821 1.00 90.12 155 ASN A N 1
ATOM 1213 C CA . ASN A 1 155 ? 3.632 16.313 -0.413 1.00 90.12 155 ASN A CA 1
ATOM 1214 C C . ASN A 1 155 ? 2.396 15.427 -0.180 1.00 90.12 155 ASN A C 1
ATOM 1216 O O . ASN A 1 155 ? 1.371 15.917 0.297 1.00 90.12 155 ASN A O 1
ATOM 1220 N N . LEU A 1 156 ? 2.471 14.133 -0.511 1.00 91.00 156 LEU A N 1
ATOM 1221 C CA . LEU A 1 156 ? 1.364 13.201 -0.353 1.00 91.00 156 LEU A CA 1
ATOM 1222 C C . LEU A 1 156 ? 1.174 12.852 1.127 1.00 91.00 156 LEU A C 1
ATOM 1224 O O . LEU A 1 156 ? 2.106 12.426 1.807 1.00 91.00 156 LEU A O 1
ATOM 1228 N N . ASN A 1 157 ? -0.058 13.012 1.606 1.00 91.75 157 ASN A N 1
ATOM 1229 C CA . ASN A 1 157 ? -0.482 12.621 2.945 1.00 91.75 157 ASN A CA 1
ATOM 1230 C C . ASN A 1 157 ? -1.652 11.653 2.813 1.00 91.75 157 ASN A C 1
ATOM 1232 O O . ASN A 1 157 ? -2.692 12.018 2.267 1.00 91.75 157 ASN A O 1
ATOM 1236 N N . ILE A 1 158 ? -1.477 10.429 3.300 1.00 93.38 158 ILE A N 1
ATOM 1237 C CA . ILE A 1 158 ? -2.488 9.374 3.216 1.00 93.38 158 ILE A CA 1
ATOM 1238 C C . ILE A 1 158 ? -2.978 9.078 4.632 1.00 93.38 158 ILE A C 1
ATOM 1240 O O . ILE A 1 158 ? -2.155 8.693 5.463 1.00 93.38 158 ILE A O 1
ATOM 1244 N N . PRO A 1 159 ? -4.273 9.245 4.947 1.00 93.56 159 PRO A N 1
ATOM 1245 C CA . PRO A 1 159 ? -4.809 8.883 6.257 1.00 93.56 159 PRO A CA 1
ATOM 1246 C C . PRO A 1 159 ? -4.459 7.436 6.623 1.00 93.56 159 PRO A C 1
ATOM 1248 O O . PRO A 1 159 ? -4.682 6.521 5.829 1.00 93.56 159 PRO A O 1
ATOM 1251 N N . ARG A 1 160 ? -3.874 7.224 7.809 1.00 91.94 160 ARG A N 1
ATOM 1252 C CA . ARG A 1 160 ? -3.519 5.875 8.280 1.00 91.94 160 ARG A CA 1
ATOM 1253 C C . ARG A 1 160 ? -4.760 5.106 8.726 1.00 91.94 160 ARG A C 1
ATOM 1255 O O . ARG A 1 160 ? -4.849 3.900 8.501 1.00 91.94 160 ARG A O 1
ATOM 1262 N N . TYR A 1 161 ? -5.690 5.792 9.387 1.00 91.94 161 TYR A N 1
ATOM 1263 C CA . TYR A 1 161 ? -6.953 5.203 9.806 1.00 91.94 161 TYR A CA 1
ATOM 1264 C C . TYR A 1 161 ? -7.905 5.106 8.613 1.00 91.94 161 TYR A C 1
ATOM 1266 O O . TYR A 1 161 ? -8.239 6.105 7.982 1.00 91.94 161 TYR A O 1
ATOM 1274 N N . ILE A 1 162 ? -8.297 3.877 8.286 1.00 92.75 162 ILE A N 1
ATOM 1275 C CA . ILE A 1 162 ? -9.107 3.556 7.102 1.00 92.75 162 ILE A CA 1
ATOM 1276 C C . ILE A 1 162 ? -10.576 3.284 7.434 1.00 92.75 162 ILE A C 1
ATOM 1278 O O . ILE A 1 162 ? -11.386 3.139 6.519 1.00 92.75 162 ILE A O 1
ATOM 1282 N N . LEU A 1 163 ? -10.889 3.139 8.723 1.00 92.19 163 LEU A N 1
ATOM 1283 C CA . LEU A 1 163 ? -12.232 2.867 9.213 1.00 92.19 163 LEU A CA 1
ATOM 1284 C C . LEU A 1 163 ? -12.903 4.167 9.648 1.00 92.19 163 LEU A C 1
ATOM 1286 O O . LEU A 1 163 ? -12.307 5.243 9.629 1.00 92.19 163 LEU A O 1
ATOM 1290 N N . LEU A 1 164 ? -14.162 4.038 10.034 1.00 90.25 164 LEU A N 1
ATOM 1291 C CA . LEU A 1 164 ? -14.929 5.090 10.663 1.00 90.25 164 LEU A CA 1
ATOM 1292 C C . LEU A 1 164 ? -15.400 4.579 12.026 1.00 90.25 164 LEU A C 1
ATOM 1294 O O . LEU A 1 164 ? -15.763 3.406 12.153 1.00 90.25 164 LEU A O 1
ATOM 1298 N N . ASP A 1 165 ? -15.349 5.444 13.032 1.00 86.69 165 ASP A N 1
ATOM 1299 C CA . ASP A 1 165 ? -15.758 5.089 14.390 1.00 86.69 165 ASP A CA 1
ATOM 1300 C C . ASP A 1 165 ? -17.252 4.752 14.415 1.00 86.69 165 ASP A C 1
ATOM 1302 O O . ASP A 1 165 ? -18.053 5.411 13.754 1.00 86.69 165 ASP A O 1
ATOM 1306 N N . ASP A 1 166 ? -17.613 3.679 15.122 1.00 87.06 166 ASP A N 1
ATOM 1307 C CA . ASP A 1 166 ? -18.984 3.155 15.183 1.00 87.06 166 ASP A CA 1
ATOM 1308 C C . ASP A 1 166 ? -19.611 2.868 13.800 1.00 87.06 166 ASP A C 1
ATOM 1310 O O . ASP A 1 166 ? -20.821 3.005 13.587 1.00 87.06 166 ASP A O 1
ATOM 1314 N N . ALA A 1 167 ? -18.786 2.448 12.830 1.00 91.12 167 ALA A N 1
ATOM 1315 C CA . ALA A 1 167 ? -19.270 1.996 11.531 1.00 91.12 167 ALA A CA 1
ATOM 1316 C C . ALA A 1 167 ? -20.264 0.832 11.690 1.00 91.12 167 ALA A C 1
ATOM 1318 O O . ALA A 1 167 ? -19.933 -0.233 12.209 1.00 91.12 167 ALA A O 1
ATOM 1319 N N . LEU A 1 168 ? -21.476 1.024 11.169 1.00 93.31 168 LEU A N 1
ATOM 1320 C CA . LEU A 1 168 ? -22.519 0.001 11.111 1.00 93.31 168 LEU A CA 1
ATOM 1321 C C . LEU A 1 168 ? -22.153 -1.150 10.179 1.00 93.31 168 LEU A C 1
ATOM 1323 O O . LEU A 1 168 ? -22.524 -2.301 10.410 1.00 93.31 168 LEU A O 1
ATOM 1327 N N . ARG A 1 169 ? -21.518 -0.803 9.058 1.00 95.50 169 ARG A N 1
ATOM 1328 C CA . ARG A 1 169 ? -21.226 -1.732 7.974 1.00 95.50 169 ARG A CA 1
ATOM 1329 C C . ARG A 1 169 ? -19.859 -1.422 7.401 1.00 95.50 169 ARG A C 1
ATOM 1331 O O . ARG A 1 169 ? -19.572 -0.267 7.083 1.00 95.50 169 ARG A O 1
ATOM 1338 N N . ILE A 1 170 ? -19.049 -2.460 7.258 1.00 96.38 170 ILE A N 1
ATOM 1339 C CA . ILE A 1 170 ? -17.710 -2.398 6.686 1.00 96.38 170 ILE A CA 1
ATOM 1340 C C . ILE A 1 170 ? -17.669 -3.368 5.507 1.00 96.38 170 ILE A C 1
ATOM 1342 O O . ILE A 1 170 ? -17.887 -4.568 5.664 1.00 96.38 170 ILE A O 1
ATOM 1346 N N . GLU A 1 171 ? -17.391 -2.847 4.321 1.00 97.25 171 GLU A N 1
ATOM 1347 C CA . GLU A 1 171 ? -17.374 -3.593 3.063 1.00 97.25 171 GLU A CA 1
ATOM 1348 C C . GLU A 1 171 ? -15.976 -3.529 2.441 1.00 97.25 171 GLU A C 1
ATOM 1350 O O . GLU A 1 171 ? -15.298 -2.496 2.498 1.00 97.25 171 GLU A O 1
ATOM 1355 N N . LEU A 1 172 ? -15.546 -4.625 1.815 1.00 97.50 172 LEU A N 1
ATOM 1356 C CA . LEU A 1 172 ? -14.342 -4.657 0.986 1.00 97.50 172 LEU A CA 1
ATOM 1357 C C . LEU A 1 172 ? -14.715 -4.618 -0.488 1.00 97.50 172 LEU A C 1
ATOM 1359 O O . LEU A 1 172 ? -15.442 -5.479 -0.974 1.00 97.50 172 LEU A O 1
ATOM 1363 N N . HIS A 1 173 ? -14.146 -3.661 -1.211 1.00 98.00 173 HIS A N 1
ATOM 1364 C CA . HIS A 1 173 ? -14.318 -3.523 -2.652 1.00 98.00 173 HIS A CA 1
ATOM 1365 C C . HIS A 1 173 ? -12.969 -3.694 -3.339 1.00 98.00 173 HIS A C 1
ATOM 1367 O O . HIS A 1 173 ? -12.080 -2.852 -3.215 1.00 98.00 173 HIS A O 1
ATOM 1373 N N . GLY A 1 174 ? -12.811 -4.809 -4.042 1.00 97.88 174 GLY A N 1
ATOM 1374 C CA . GLY A 1 174 ? -11.636 -5.098 -4.847 1.00 97.88 174 GLY A CA 1
ATOM 1375 C C . GLY A 1 174 ? -11.866 -4.714 -6.301 1.00 97.88 174 GLY A C 1
ATOM 1376 O O . GLY A 1 174 ? -12.874 -5.118 -6.860 1.00 97.88 174 GLY A O 1
ATOM 1377 N N . TYR A 1 175 ? -10.937 -4.005 -6.928 1.00 97.06 175 TYR A N 1
ATOM 1378 C CA . TYR A 1 175 ? -10.977 -3.692 -8.356 1.00 97.06 175 TYR A CA 1
ATOM 1379 C C . TYR A 1 175 ? -9.732 -4.255 -9.021 1.00 97.06 175 TYR A C 1
ATOM 1381 O O . TYR A 1 175 ? -8.634 -4.153 -8.469 1.00 97.06 175 TYR A O 1
ATOM 1389 N N . CYS A 1 176 ? -9.891 -4.841 -10.201 1.00 95.19 176 CYS A N 1
ATOM 1390 C CA . CYS A 1 176 ? -8.763 -5.278 -11.009 1.00 95.19 176 CYS A CA 1
ATOM 1391 C C . CYS A 1 176 ? -8.891 -4.770 -12.434 1.00 95.19 176 CYS A C 1
ATOM 1393 O O . CYS A 1 176 ? -9.970 -4.818 -13.028 1.00 95.19 176 CYS A O 1
ATOM 1395 N N . ASP A 1 177 ? -7.759 -4.345 -12.976 1.00 91.88 177 ASP A N 1
ATOM 1396 C CA . ASP A 1 177 ? -7.650 -3.896 -14.352 1.00 91.88 177 ASP A CA 1
ATOM 1397 C C . ASP A 1 177 ? -6.316 -4.351 -14.956 1.00 91.88 177 ASP A C 1
ATOM 1399 O O . ASP A 1 177 ? -5.340 -4.665 -14.258 1.00 91.88 177 ASP A O 1
ATOM 1403 N N . ASN A 1 178 ? -6.271 -4.420 -16.280 1.00 89.44 178 ASN A N 1
ATOM 1404 C CA . ASN A 1 178 ? -5.084 -4.772 -17.024 1.00 89.44 178 ASN A CA 1
ATOM 1405 C C . ASN A 1 178 ? -4.905 -3.921 -18.278 1.00 89.44 178 ASN A C 1
ATOM 1407 O O . ASN A 1 178 ? -5.821 -3.446 -18.928 1.00 89.44 178 ASN A O 1
ATOM 1411 N N . SER A 1 179 ? -3.645 -3.823 -18.655 1.00 86.69 179 SER A N 1
ATOM 1412 C CA . SER A 1 179 ? -3.186 -3.339 -19.938 1.00 86.69 179 SER A CA 1
ATOM 1413 C C . SER A 1 179 ? -2.200 -4.353 -20.508 1.00 86.69 179 SER A C 1
ATOM 1415 O O . SER A 1 179 ? -1.687 -5.231 -19.808 1.00 86.69 179 SER A O 1
ATOM 1417 N N . LEU A 1 180 ? -1.815 -4.155 -21.767 1.00 85.88 180 LEU A N 1
ATOM 1418 C CA . LEU A 1 180 ? -0.782 -4.962 -22.424 1.00 85.88 180 LEU A CA 1
ATOM 1419 C C . LEU A 1 180 ? 0.567 -4.970 -21.684 1.00 85.88 180 LEU A C 1
ATOM 1421 O O . LEU A 1 180 ? 1.379 -5.868 -21.897 1.00 85.88 180 LEU A O 1
ATOM 1425 N N . ARG A 1 181 ? 0.844 -3.958 -20.852 1.00 86.62 181 ARG A N 1
ATOM 1426 C CA . ARG A 1 181 ? 2.141 -3.797 -20.174 1.00 86.62 181 ARG A CA 1
ATOM 1427 C C . ARG A 1 181 ? 2.083 -4.097 -18.686 1.00 86.62 181 ARG A C 1
ATOM 1429 O O . ARG A 1 181 ? 3.086 -4.511 -18.110 1.00 86.62 181 ARG A O 1
ATOM 1436 N N . VAL A 1 182 ? 0.948 -3.845 -18.050 1.00 90.56 182 VAL A N 1
ATOM 1437 C CA . VAL A 1 182 ? 0.793 -3.857 -16.595 1.00 90.56 182 VAL A CA 1
ATOM 1438 C C . VAL A 1 182 ? -0.619 -4.287 -16.268 1.00 90.56 182 VAL A C 1
ATOM 1440 O O . VAL A 1 182 ? -1.552 -3.832 -16.915 1.00 90.56 182 VAL A O 1
ATOM 1443 N N . TYR A 1 183 ? -0.776 -5.077 -15.222 1.00 90.56 183 TYR A N 1
ATOM 1444 C CA . TYR A 1 183 ? -2.065 -5.262 -14.574 1.00 90.56 183 TYR A CA 1
ATOM 1445 C C . TYR A 1 183 ? -1.943 -4.943 -13.089 1.00 90.56 183 TYR A C 1
ATOM 1447 O O . TYR A 1 183 ? -0.848 -5.006 -12.506 1.00 90.56 183 TYR A O 1
ATOM 1455 N N . GLY A 1 184 ? -3.054 -4.525 -12.500 1.00 92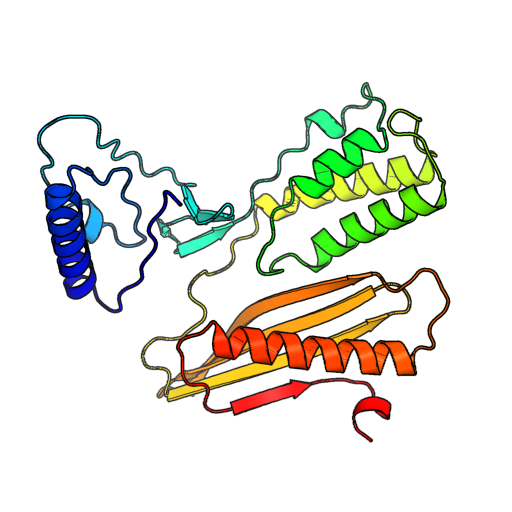.88 184 GLY A N 1
ATOM 1456 C CA . GLY A 1 184 ? -3.088 -4.000 -11.151 1.00 92.88 184 GLY A CA 1
ATOM 1457 C C . GLY A 1 184 ? -4.402 -4.289 -10.452 1.00 92.88 184 GLY A C 1
ATOM 1458 O O . GLY A 1 184 ? -5.458 -4.330 -11.072 1.00 92.88 184 GLY A O 1
ATOM 1459 N N . ASP A 1 185 ? -4.288 -4.450 -9.142 1.00 95.31 185 ASP A N 1
ATOM 1460 C CA . ASP A 1 185 ? -5.389 -4.742 -8.240 1.00 95.31 185 ASP A CA 1
ATOM 1461 C C . ASP A 1 185 ? -5.405 -3.672 -7.146 1.00 95.31 185 ASP A C 1
ATOM 1463 O O . ASP A 1 185 ? -4.353 -3.375 -6.571 1.00 95.31 185 ASP A O 1
ATOM 1467 N N . THR A 1 186 ? -6.561 -3.108 -6.820 1.00 96.81 186 THR A N 1
ATOM 1468 C CA . THR A 1 186 ? -6.751 -2.180 -5.696 1.00 96.81 186 THR A CA 1
ATOM 1469 C C . THR A 1 186 ? -7.841 -2.712 -4.776 1.00 96.81 186 THR A C 1
ATOM 1471 O O . THR A 1 186 ? -8.794 -3.348 -5.217 1.00 96.81 186 THR A O 1
ATOM 1474 N N . ILE A 1 187 ? -7.695 -2.487 -3.475 1.00 97.81 187 ILE A N 1
ATOM 1475 C CA . ILE A 1 187 ? -8.690 -2.856 -2.472 1.00 97.81 187 ILE A CA 1
ATOM 1476 C C . ILE A 1 187 ? -9.042 -1.610 -1.683 1.00 97.81 187 ILE A C 1
ATOM 1478 O O . ILE A 1 187 ? -8.173 -0.984 -1.075 1.00 97.81 187 ILE A O 1
ATOM 1482 N N . TYR A 1 188 ? -10.327 -1.293 -1.666 1.00 97.69 188 TYR A N 1
ATOM 1483 C CA . TYR A 1 188 ? -10.912 -0.222 -0.882 1.00 97.69 188 TYR A CA 1
ATOM 1484 C C . TYR A 1 188 ? -11.727 -0.801 0.267 1.00 97.69 188 TYR A C 1
ATOM 1486 O O . TYR A 1 188 ? -12.390 -1.829 0.123 1.00 97.69 188 TYR A O 1
ATOM 1494 N N . VAL A 1 189 ? -11.690 -0.110 1.399 1.00 97.31 189 VAL A N 1
ATOM 1495 C CA . VAL A 1 189 ? -12.625 -0.316 2.501 1.00 97.31 189 VAL A CA 1
ATOM 1496 C C . VAL A 1 189 ? -13.683 0.766 2.414 1.00 97.31 189 VAL A C 1
ATOM 1498 O O . VAL A 1 189 ? -13.353 1.948 2.298 1.00 97.31 189 VAL A O 1
ATOM 1501 N N . LYS A 1 190 ? -14.946 0.357 2.475 1.00 97.25 190 LYS A N 1
ATOM 1502 C CA . LYS A 1 190 ? -16.095 1.251 2.543 1.00 97.25 190 LYS A CA 1
ATOM 1503 C C . LYS A 1 190 ? -16.778 1.073 3.892 1.00 97.25 190 LYS A C 1
ATOM 1505 O O . LYS A 1 190 ? -17.157 -0.037 4.249 1.00 97.25 190 LYS A O 1
ATOM 1510 N N . CYS A 1 191 ? -16.928 2.164 4.631 1.00 96.75 191 CYS A N 1
ATOM 1511 C CA . CYS A 1 191 ? -17.620 2.193 5.914 1.00 96.75 191 CYS A CA 1
ATOM 1512 C C . CYS A 1 191 ? -18.905 3.013 5.792 1.00 96.75 191 CYS A C 1
ATOM 1514 O O . CYS A 1 191 ? -18.885 4.101 5.214 1.00 96.75 191 CYS A O 1
ATOM 1516 N N . LEU A 1 192 ? -19.997 2.510 6.365 1.00 95.94 192 LEU A N 1
ATOM 1517 C CA . LEU A 1 192 ? -21.266 3.223 6.512 1.00 95.94 192 LEU A CA 1
ATOM 1518 C C . LEU A 1 192 ? -21.530 3.493 7.995 1.00 95.94 192 LEU A C 1
ATOM 1520 O O . LEU A 1 192 ? -21.505 2.568 8.806 1.00 95.94 192 LEU A O 1
ATOM 1524 N N . HIS A 1 193 ? -21.812 4.746 8.337 1.00 93.44 193 HIS A N 1
ATOM 1525 C CA . HIS A 1 193 ? -22.199 5.166 9.682 1.00 93.44 193 HIS A CA 1
ATOM 1526 C C . HIS A 1 193 ? -23.724 5.177 9.874 1.00 93.44 193 HIS A C 1
ATOM 1528 O O . HIS A 1 193 ? -24.478 5.326 8.912 1.00 93.44 193 HIS A O 1
ATOM 1534 N N . ASN A 1 194 ? -24.174 5.153 11.134 1.00 88.88 194 ASN A N 1
ATOM 1535 C CA . ASN A 1 194 ? -25.574 5.359 11.529 1.00 88.88 194 ASN A CA 1
ATOM 1536 C C . ASN A 1 194 ? -26.181 6.666 10.994 1.00 88.88 194 ASN A C 1
ATOM 1538 O O . ASN A 1 194 ? -27.363 6.721 10.674 1.00 88.88 194 ASN A O 1
ATOM 1542 N N . SER A 1 195 ? -25.374 7.722 10.868 1.00 90.31 195 SER A N 1
ATOM 1543 C CA . SER A 1 195 ? -25.817 9.019 10.332 1.00 90.31 195 SER A CA 1
ATOM 1544 C C . SER A 1 195 ? -26.016 9.027 8.812 1.00 90.31 195 SER A C 1
ATOM 1546 O O . SER A 1 195 ? -26.353 10.068 8.257 1.00 90.31 195 SER A O 1
ATOM 1548 N N . GLY A 1 196 ? -25.738 7.916 8.121 1.00 91.00 196 GLY A N 1
ATOM 1549 C CA . GLY A 1 196 ? -25.707 7.842 6.659 1.00 91.00 196 GLY A CA 1
ATOM 1550 C C . GLY A 1 196 ? -24.383 8.295 6.032 1.00 91.00 196 GLY A C 1
ATOM 1551 O O . GLY A 1 196 ? -24.242 8.246 4.812 1.00 91.00 196 GLY A O 1
ATOM 1552 N N . THR A 1 197 ? -23.394 8.708 6.834 1.00 93.62 197 THR A N 1
ATOM 1553 C CA . THR A 1 197 ? -22.061 9.075 6.332 1.00 93.62 197 THR A CA 1
ATOM 1554 C C . THR A 1 197 ? -21.362 7.848 5.754 1.00 93.62 197 THR A C 1
ATOM 1556 O O . THR A 1 197 ? -21.240 6.823 6.427 1.00 93.62 197 THR A O 1
ATOM 1559 N N . VAL A 1 198 ? -20.867 7.967 4.521 1.00 94.88 198 VAL A N 1
ATOM 1560 C CA . VAL A 1 198 ? -20.068 6.933 3.854 1.00 94.88 198 VAL A CA 1
ATOM 1561 C C . VAL A 1 198 ? -18.623 7.405 3.756 1.00 94.88 198 VAL A C 1
ATOM 1563 O O . VAL A 1 198 ? -18.362 8.514 3.297 1.00 94.88 198 VAL A O 1
ATOM 1566 N N . SER A 1 199 ? -17.689 6.549 4.159 1.00 95.25 199 SER A N 1
ATOM 1567 C CA . SER A 1 199 ? -16.252 6.758 3.979 1.00 95.25 199 SER A CA 1
ATOM 1568 C C . SER A 1 199 ? -15.677 5.649 3.109 1.00 95.25 199 SER A C 1
ATOM 1570 O O . SER A 1 199 ? -16.020 4.480 3.289 1.00 95.25 199 SER A O 1
ATOM 1572 N N . THR A 1 200 ? -14.808 6.007 2.168 1.00 95.94 200 THR A N 1
ATOM 1573 C CA . THR A 1 200 ? -14.101 5.055 1.306 1.00 95.94 200 THR A CA 1
ATOM 1574 C C . THR A 1 200 ? -12.611 5.346 1.330 1.00 95.94 200 THR A C 1
ATOM 1576 O O . THR A 1 200 ? -12.194 6.443 0.957 1.00 95.94 200 THR A O 1
ATOM 1579 N N . SER A 1 201 ? -11.815 4.348 1.698 1.00 96.06 201 SER A N 1
ATOM 1580 C CA . SER A 1 201 ? -10.367 4.483 1.863 1.00 96.06 201 SER A CA 1
ATOM 1581 C C . SER A 1 201 ? -9.638 3.382 1.106 1.00 96.06 201 SER A C 1
ATOM 1583 O O . SER A 1 201 ? -10.031 2.216 1.169 1.00 96.06 201 SER A O 1
ATOM 1585 N N . LEU A 1 202 ? -8.561 3.734 0.397 1.00 96.69 202 LEU A N 1
ATOM 1586 C CA . LEU A 1 202 ? -7.671 2.742 -0.206 1.00 96.69 202 LEU A CA 1
ATOM 1587 C C . LEU A 1 202 ? -6.947 1.994 0.916 1.00 96.69 202 LEU A C 1
ATOM 1589 O O . LEU A 1 202 ? -6.222 2.597 1.702 1.00 96.69 202 LEU A O 1
ATOM 1593 N N . LEU A 1 203 ? -7.120 0.678 0.964 1.00 95.62 203 LEU A N 1
ATOM 1594 C CA . LEU A 1 203 ? -6.461 -0.176 1.942 1.00 95.62 203 LEU A CA 1
ATOM 1595 C C . LEU A 1 203 ? -5.098 -0.645 1.431 1.00 95.62 203 LEU A C 1
ATOM 1597 O O . LEU A 1 203 ? -4.078 -0.501 2.104 1.00 95.62 203 LEU A O 1
ATOM 1601 N N . CYS A 1 204 ? -5.077 -1.231 0.240 1.00 96.06 204 CYS A N 1
ATOM 1602 C CA . CYS A 1 204 ? -3.842 -1.653 -0.399 1.00 96.06 204 CYS A CA 1
ATOM 1603 C C . CYS A 1 204 ? -4.036 -1.799 -1.902 1.00 96.06 204 CYS A C 1
ATOM 1605 O O . CYS A 1 204 ? -5.155 -1.886 -2.409 1.00 96.06 204 CYS A O 1
ATOM 1607 N N . SER A 1 205 ? -2.930 -1.849 -2.630 1.00 96.56 205 SER A N 1
ATOM 1608 C CA . SER A 1 205 ? -2.952 -2.208 -4.035 1.00 96.56 205 SER A CA 1
ATOM 1609 C C . SER A 1 205 ? -1.715 -3.005 -4.419 1.00 96.56 205 SER A C 1
ATOM 1611 O O . SER A 1 205 ? -0.739 -3.123 -3.671 1.00 96.56 205 SER A O 1
ATOM 1613 N N . LYS A 1 206 ? -1.749 -3.595 -5.607 1.00 94.62 206 LYS A N 1
ATOM 1614 C CA . LYS A 1 206 ? -0.620 -4.331 -6.143 1.00 94.62 206 LYS A CA 1
ATOM 1615 C C . LYS A 1 206 ? -0.574 -4.189 -7.645 1.00 94.62 206 LYS A C 1
ATOM 1617 O O . LYS A 1 206 ? -1.510 -4.560 -8.332 1.00 94.62 206 LYS A O 1
ATOM 1622 N N . SER A 1 207 ? 0.563 -3.732 -8.156 1.00 93.00 207 SER A N 1
ATOM 1623 C CA . SER A 1 207 ? 0.833 -3.721 -9.592 1.00 93.00 207 SER A CA 1
ATOM 1624 C C . SER A 1 207 ? 1.857 -4.773 -9.995 1.00 93.00 207 SER A C 1
ATOM 1626 O O . SER A 1 207 ? 2.818 -5.064 -9.261 1.00 93.00 207 SER A O 1
ATOM 1628 N N . ARG A 1 208 ? 1.694 -5.323 -11.196 1.00 90.69 208 ARG A N 1
ATOM 1629 C CA . ARG A 1 208 ? 2.626 -6.275 -11.803 1.00 90.69 208 ARG A CA 1
ATOM 1630 C C . ARG A 1 208 ? 2.851 -5.932 -13.263 1.00 90.69 208 ARG A C 1
ATOM 1632 O O . ARG A 1 208 ? 1.939 -5.519 -13.966 1.00 90.69 208 ARG A O 1
ATOM 1639 N N . ILE A 1 209 ? 4.081 -6.137 -13.719 1.00 90.50 209 ILE A N 1
ATOM 1640 C CA . ILE A 1 209 ? 4.400 -5.994 -15.137 1.00 90.50 209 ILE A CA 1
ATOM 1641 C C . ILE A 1 209 ? 3.960 -7.266 -15.859 1.00 90.50 209 ILE A C 1
ATOM 1643 O O . ILE A 1 209 ? 4.211 -8.373 -15.371 1.00 90.50 209 ILE A O 1
ATOM 1647 N N . ALA A 1 210 ? 3.331 -7.108 -17.018 1.00 86.00 210 ALA A N 1
ATOM 1648 C CA . ALA A 1 210 ? 3.047 -8.209 -17.920 1.00 86.00 210 ALA A CA 1
ATOM 1649 C C . ALA A 1 210 ? 4.354 -8.889 -18.368 1.00 86.00 210 ALA A C 1
ATOM 1651 O O . ALA A 1 210 ? 5.425 -8.273 -18.447 1.00 86.00 210 ALA A O 1
ATOM 1652 N N . LEU A 1 211 ? 4.267 -10.193 -18.634 1.00 79.06 211 LEU A N 1
ATOM 1653 C CA . LEU A 1 211 ? 5.399 -10.964 -19.139 1.00 79.06 211 LEU A CA 1
ATOM 1654 C C . LEU A 1 211 ? 5.853 -10.407 -20.495 1.00 79.06 211 LEU A C 1
ATOM 1656 O O . LEU A 1 211 ? 5.050 -9.917 -21.278 1.00 79.06 211 LEU A O 1
ATOM 1660 N N . LEU A 1 212 ? 7.151 -10.525 -20.785 1.00 73.75 212 LEU A N 1
ATOM 1661 C CA . LEU A 1 212 ? 7.704 -10.111 -22.081 1.00 73.75 212 LEU A CA 1
ATOM 1662 C C . LEU A 1 212 ? 7.200 -10.980 -23.240 1.00 73.75 212 LEU A C 1
ATOM 1664 O O . LEU A 1 212 ? 7.164 -10.525 -24.379 1.00 73.75 212 LEU A O 1
ATOM 1668 N N . LYS A 1 213 ? 6.832 -12.234 -22.954 1.00 76.00 213 LYS A N 1
ATOM 1669 C CA . LYS A 1 213 ? 6.165 -13.100 -23.926 1.00 76.00 213 LYS A CA 1
ATOM 1670 C C . LYS A 1 213 ? 4.737 -12.604 -24.107 1.00 76.00 213 LYS A C 1
ATOM 1672 O O . LYS A 1 213 ? 4.064 -12.352 -23.111 1.00 76.00 213 LYS A O 1
ATOM 1677 N N . SER A 1 214 ? 4.289 -12.497 -25.355 1.00 67.19 214 SER A N 1
ATOM 1678 C CA . SER A 1 214 ? 2.924 -12.088 -25.667 1.00 67.19 214 SER A CA 1
ATOM 1679 C C . SER A 1 214 ? 1.925 -13.029 -24.993 1.00 67.19 214 SER A C 1
ATOM 1681 O O . SER A 1 214 ? 1.908 -14.239 -25.218 1.00 67.19 214 SER A O 1
ATOM 1683 N N . VAL A 1 215 ? 1.103 -12.452 -24.124 1.00 79.69 215 VAL A N 1
ATOM 1684 C CA . VAL A 1 215 ? -0.067 -13.090 -23.527 1.00 79.69 215 VAL A CA 1
ATOM 1685 C C . VAL A 1 215 ? -1.282 -12.382 -24.111 1.00 79.69 215 VAL A C 1
ATOM 1687 O O . VAL A 1 215 ? -1.247 -11.172 -24.326 1.00 79.69 215 VAL A O 1
ATOM 1690 N N . THR A 1 216 ? -2.339 -13.128 -24.415 1.00 87.06 216 THR A N 1
ATOM 1691 C CA . THR A 1 216 ? -3.575 -12.542 -24.939 1.00 87.06 216 THR A CA 1
ATOM 1692 C C . THR A 1 216 ? -4.253 -11.681 -23.869 1.00 87.06 216 THR A C 1
ATOM 1694 O O . THR A 1 216 ? -4.159 -11.983 -22.677 1.00 87.06 216 THR A O 1
ATOM 1697 N N . ILE A 1 217 ? -4.960 -10.626 -24.288 1.00 86.69 217 ILE A N 1
ATOM 1698 C CA . ILE A 1 217 ? -5.701 -9.733 -23.378 1.00 86.69 217 ILE A CA 1
ATOM 1699 C C . ILE A 1 217 ? -6.674 -10.515 -22.473 1.00 86.69 217 ILE A C 1
ATOM 1701 O O . ILE A 1 217 ? -6.556 -10.368 -21.259 1.00 86.69 217 ILE A O 1
ATOM 1705 N N . PRO A 1 218 ? -7.503 -11.455 -22.983 1.00 88.75 218 PRO A N 1
ATOM 1706 C CA . PRO A 1 218 ? -8.405 -12.240 -22.131 1.00 88.75 218 PRO A CA 1
ATOM 1707 C C . PRO A 1 218 ? -7.692 -13.001 -21.006 1.00 88.75 218 PRO A C 1
ATOM 1709 O O . PRO A 1 218 ? -8.206 -13.180 -19.904 1.00 88.75 218 PRO A O 1
ATOM 1712 N N . ARG A 1 219 ? -6.461 -13.456 -21.261 1.00 88.94 219 ARG A N 1
ATOM 1713 C CA . ARG A 1 219 ? -5.673 -14.170 -20.258 1.00 88.94 219 ARG A CA 1
ATOM 1714 C C . ARG A 1 219 ? -5.059 -13.219 -19.230 1.00 88.94 219 ARG A C 1
ATOM 1716 O O . ARG A 1 219 ? -4.905 -13.618 -18.079 1.00 88.94 219 ARG A O 1
ATOM 1723 N N . LEU A 1 220 ? -4.715 -11.989 -19.618 1.00 89.06 220 LEU A N 1
ATOM 1724 C CA . LEU A 1 220 ? -4.291 -10.942 -18.682 1.00 89.06 220 LEU A CA 1
ATOM 1725 C C . LEU A 1 220 ? -5.450 -10.485 -17.789 1.00 89.06 220 LEU A C 1
ATOM 1727 O O . LEU A 1 220 ? -5.246 -10.358 -16.584 1.00 89.06 220 LEU A O 1
ATOM 1731 N N . GLU A 1 221 ? -6.649 -10.331 -18.352 1.00 90.94 221 GLU A N 1
ATOM 1732 C CA . GLU A 1 221 ? -7.891 -10.056 -17.616 1.00 90.94 221 GLU A CA 1
ATOM 1733 C C . GLU A 1 221 ? -8.148 -11.123 -16.547 1.00 90.94 221 GLU A C 1
ATOM 1735 O O . GLU A 1 221 ? -8.271 -10.807 -15.361 1.00 90.94 221 GLU A O 1
ATOM 1740 N N . LEU A 1 222 ? -8.109 -12.403 -16.935 1.00 91.38 222 LEU A N 1
ATOM 1741 C CA . LEU A 1 222 ? -8.281 -13.511 -15.996 1.00 91.38 222 LEU A CA 1
ATOM 1742 C C . LEU A 1 222 ? -7.182 -13.541 -14.924 1.00 91.38 222 LEU A C 1
ATOM 1744 O O . LEU A 1 222 ? -7.450 -13.827 -13.756 1.00 91.38 222 LEU A O 1
ATOM 1748 N N . PHE A 1 223 ? -5.932 -13.238 -15.289 1.00 90.75 223 PHE A N 1
ATOM 1749 C CA . PHE A 1 223 ? -4.857 -13.152 -14.305 1.00 90.75 223 PHE A CA 1
ATOM 1750 C C . PHE A 1 223 ? -5.096 -12.037 -13.289 1.00 90.75 223 PHE A C 1
ATOM 1752 O O . PHE A 1 223 ? -4.910 -12.298 -12.100 1.00 90.75 223 PHE A O 1
ATOM 1759 N N . ALA A 1 224 ? -5.512 -10.846 -13.724 1.00 92.38 224 ALA A N 1
ATOM 1760 C CA . ALA A 1 224 ? -5.834 -9.737 -12.829 1.00 92.38 224 ALA A CA 1
ATOM 1761 C C . ALA A 1 224 ? -6.910 -10.160 -11.813 1.00 92.38 224 ALA A C 1
ATOM 1763 O O . ALA A 1 224 ? -6.672 -10.110 -10.608 1.00 92.38 224 ALA A O 1
ATOM 1764 N N . ALA A 1 225 ? -8.010 -10.760 -12.276 1.00 94.56 225 ALA A N 1
ATOM 1765 C CA . ALA A 1 225 ? -9.073 -11.253 -11.397 1.00 94.56 225 ALA A CA 1
ATOM 1766 C C . ALA A 1 225 ? -8.587 -12.302 -10.375 1.00 94.56 225 ALA A C 1
ATOM 1768 O O . ALA A 1 225 ? -8.882 -12.216 -9.179 1.00 94.56 225 ALA A O 1
ATOM 1769 N N . VAL A 1 226 ? -7.767 -13.268 -10.809 1.00 94.19 226 VAL A N 1
ATOM 1770 C CA . VAL A 1 226 ? -7.172 -14.274 -9.908 1.00 94.19 226 VAL A CA 1
ATOM 1771 C C . VAL A 1 226 ? -6.244 -13.626 -8.875 1.00 94.19 226 VAL A C 1
ATOM 1773 O O . VAL A 1 226 ? -6.180 -14.074 -7.724 1.00 94.19 226 VAL A O 1
ATOM 1776 N N . PHE A 1 227 ? -5.485 -12.599 -9.259 1.00 94.06 227 PHE A N 1
ATOM 1777 C CA . PHE A 1 227 ? -4.595 -11.902 -8.334 1.00 94.06 227 PHE A CA 1
ATOM 1778 C C . PHE A 1 227 ? -5.352 -11.043 -7.333 1.00 94.06 227 PHE A C 1
ATOM 1780 O O . PHE A 1 227 ? -5.000 -11.098 -6.150 1.00 94.06 227 PHE A O 1
ATOM 1787 N N . LEU A 1 228 ? -6.412 -10.361 -7.760 1.00 96.62 228 LEU A N 1
ATOM 1788 C CA . LEU A 1 228 ? -7.313 -9.646 -6.870 1.00 96.62 228 LEU A CA 1
ATOM 1789 C C . LEU A 1 228 ? -7.940 -10.581 -5.835 1.00 96.62 228 LEU A C 1
ATOM 1791 O O . LEU A 1 228 ? -7.856 -10.304 -4.639 1.00 96.62 228 LEU A O 1
ATOM 1795 N N . ALA A 1 229 ? -8.482 -11.727 -6.259 1.00 96.12 229 ALA A N 1
ATOM 1796 C CA . ALA A 1 229 ? -9.069 -12.711 -5.347 1.00 96.12 229 ALA A CA 1
ATOM 1797 C C . ALA A 1 229 ? -8.055 -13.195 -4.293 1.00 96.12 229 ALA A C 1
ATOM 1799 O O . ALA A 1 229 ? -8.353 -13.264 -3.097 1.00 96.12 229 ALA A O 1
ATOM 1800 N N . LYS A 1 230 ? -6.809 -13.463 -4.710 1.00 96.19 230 LYS A N 1
ATOM 1801 C CA . LYS A 1 230 ? -5.713 -13.829 -3.794 1.00 96.19 230 LYS A CA 1
ATOM 1802 C C . LYS A 1 230 ? -5.336 -12.691 -2.848 1.00 96.19 230 LYS A C 1
ATOM 1804 O O . LYS A 1 230 ? -5.023 -12.949 -1.684 1.00 96.19 230 LYS A O 1
ATOM 1809 N N . LEU A 1 231 ? -5.316 -11.451 -3.340 1.00 95.88 231 LEU A N 1
ATOM 1810 C CA . LEU A 1 231 ? -4.996 -10.278 -2.533 1.00 95.88 231 LEU A CA 1
ATOM 1811 C C . LEU A 1 231 ? -6.066 -10.072 -1.458 1.00 95.88 231 LEU A C 1
ATOM 1813 O O . LEU A 1 231 ? -5.715 -9.985 -0.287 1.00 95.88 231 LEU A O 1
ATOM 1817 N N . ILE A 1 232 ? -7.345 -10.120 -1.831 1.00 96.12 232 ILE A N 1
ATOM 1818 C CA . ILE A 1 232 ? -8.494 -10.030 -0.919 1.00 96.12 232 ILE A CA 1
ATOM 1819 C C . ILE A 1 232 ? -8.440 -11.123 0.147 1.00 96.12 232 ILE A C 1
ATOM 1821 O O . ILE A 1 232 ? -8.519 -10.818 1.336 1.00 96.12 232 ILE A O 1
ATOM 1825 N N . GLN A 1 233 ? -8.208 -12.383 -0.239 1.00 95.19 233 GLN A N 1
ATOM 1826 C CA . GLN A 1 233 ? -8.100 -13.481 0.726 1.00 95.19 233 GLN A CA 1
ATOM 1827 C C . GLN A 1 233 ? -6.967 -13.246 1.736 1.00 95.19 233 GLN A C 1
ATOM 1829 O O . GLN A 1 233 ? -7.120 -13.525 2.928 1.00 95.19 233 GLN A O 1
ATOM 1834 N N . LYS A 1 234 ? -5.819 -12.732 1.277 1.00 94.69 234 LYS A N 1
ATOM 1835 C CA . LYS A 1 234 ? -4.699 -12.396 2.162 1.00 94.69 234 LYS A CA 1
ATOM 1836 C C . LYS A 1 234 ? -5.047 -11.224 3.077 1.00 94.69 234 LYS A C 1
ATOM 1838 O O . LYS A 1 234 ? -4.702 -11.271 4.256 1.00 94.69 234 LYS A O 1
ATOM 1843 N N . THR A 1 235 ? -5.722 -10.209 2.551 1.00 93.81 235 THR A N 1
ATOM 1844 C CA . THR A 1 235 ? -6.164 -9.031 3.300 1.00 93.81 235 THR A CA 1
ATOM 1845 C C . THR A 1 235 ? -7.123 -9.418 4.419 1.00 93.81 235 THR A C 1
ATOM 1847 O O . THR A 1 235 ? -6.849 -9.087 5.566 1.00 93.81 235 THR A O 1
ATOM 1850 N N . ILE A 1 236 ? -8.161 -10.208 4.130 1.00 94.12 236 ILE A N 1
ATOM 1851 C CA . ILE A 1 236 ? -9.127 -10.686 5.134 1.00 94.12 236 ILE A CA 1
ATOM 1852 C C . ILE A 1 236 ? -8.429 -11.498 6.226 1.00 94.12 236 ILE A C 1
ATOM 1854 O O . ILE A 1 236 ? -8.682 -11.291 7.401 1.00 94.12 236 ILE A O 1
ATOM 1858 N N . LYS A 1 237 ? -7.496 -12.390 5.866 1.00 93.00 237 LYS A N 1
ATOM 1859 C CA . LYS A 1 237 ? -6.740 -13.169 6.865 1.00 93.00 237 LYS A CA 1
ATOM 1860 C C . LYS A 1 237 ? -5.835 -12.305 7.745 1.00 93.00 237 LYS A C 1
ATOM 1862 O O . LYS A 1 237 ? -5.528 -12.689 8.868 1.00 93.00 237 LYS A O 1
ATOM 1867 N N . SER A 1 238 ? -5.352 -11.188 7.207 1.00 91.69 238 SER A N 1
ATOM 1868 C CA . SER A 1 238 ? -4.413 -10.294 7.893 1.00 91.69 238 SER A CA 1
ATOM 1869 C C . SER A 1 238 ? -5.142 -9.262 8.755 1.00 91.69 238 SER A C 1
ATOM 1871 O O . SER A 1 238 ? -4.639 -8.876 9.807 1.00 91.69 238 SER A O 1
ATOM 1873 N N . MET A 1 239 ? -6.327 -8.825 8.326 1.00 87.44 239 MET A N 1
ATOM 1874 C CA . MET A 1 239 ? -7.197 -7.937 9.083 1.00 87.44 239 MET A CA 1
ATOM 1875 C C . MET A 1 239 ? -8.039 -8.757 10.051 1.00 87.44 239 MET A C 1
ATOM 1877 O O . MET A 1 239 ? -8.892 -9.534 9.649 1.00 87.44 239 MET A O 1
ATOM 1881 N N . LYS A 1 240 ? -7.828 -8.568 11.352 1.00 83.25 240 LYS A N 1
ATOM 1882 C CA . LYS A 1 240 ? -8.651 -9.181 12.406 1.00 83.25 240 LYS A CA 1
ATOM 1883 C C . LYS A 1 240 ? -9.991 -8.439 12.562 1.00 83.25 240 LYS A C 1
ATOM 1885 O O . LYS A 1 240 ? -10.359 -8.060 13.668 1.00 83.25 240 LYS A O 1
ATOM 1890 N N . ILE A 1 241 ? -10.662 -8.157 11.445 1.00 88.00 241 ILE A N 1
ATOM 1891 C CA . ILE A 1 241 ? -11.896 -7.369 11.348 1.00 88.00 241 ILE A CA 1
ATOM 1892 C C . ILE A 1 241 ? -12.918 -8.199 10.572 1.00 88.00 241 ILE A C 1
ATOM 1894 O O . ILE A 1 241 ? -12.573 -8.846 9.583 1.00 88.00 241 ILE A O 1
ATOM 1898 N N . ASN A 1 242 ? -14.175 -8.157 11.008 1.00 89.75 242 ASN A N 1
ATOM 1899 C CA . ASN A 1 242 ? -15.276 -8.783 10.289 1.00 89.75 242 ASN A CA 1
ATOM 1900 C C . ASN A 1 242 ? -15.813 -7.815 9.233 1.00 89.75 242 ASN A C 1
ATOM 1902 O O . ASN A 1 242 ? -16.262 -6.720 9.562 1.00 89.75 242 ASN A O 1
ATOM 1906 N N . PHE A 1 243 ? -15.771 -8.235 7.972 1.00 94.19 243 PHE A N 1
ATOM 1907 C CA . PHE A 1 243 ? -16.369 -7.505 6.859 1.00 94.19 243 PHE A CA 1
ATOM 1908 C C . PHE A 1 243 ? -17.779 -8.033 6.609 1.00 94.19 243 PHE A C 1
ATOM 1910 O O . PHE A 1 243 ? -17.985 -9.246 6.595 1.00 94.19 243 PHE A O 1
ATOM 1917 N N . ASN A 1 244 ? -18.739 -7.131 6.421 1.00 96.25 244 ASN A N 1
ATOM 1918 C CA . ASN A 1 244 ? -20.124 -7.487 6.130 1.00 96.25 244 ASN A CA 1
ATOM 1919 C C . ASN A 1 244 ? -20.262 -8.038 4.712 1.00 96.25 244 ASN A C 1
ATOM 1921 O O . ASN A 1 244 ? -20.887 -9.075 4.537 1.00 96.25 244 ASN A O 1
ATOM 1925 N N . ASP A 1 245 ? -19.631 -7.367 3.745 1.00 96.31 245 ASP A N 1
ATOM 1926 C CA . ASP A 1 245 ? -19.624 -7.762 2.339 1.00 96.31 245 ASP A CA 1
ATOM 1927 C C . ASP A 1 245 ? -18.227 -7.661 1.736 1.00 96.31 245 ASP A C 1
ATOM 1929 O O . ASP A 1 245 ? -17.391 -6.843 2.138 1.00 96.31 245 ASP A O 1
ATOM 1933 N N . ILE A 1 246 ? -18.003 -8.481 0.712 1.00 97.12 246 ILE A N 1
ATOM 1934 C CA . ILE A 1 246 ? -16.813 -8.451 -0.130 1.00 97.12 246 ILE A CA 1
ATOM 1935 C C . ILE A 1 246 ? -17.284 -8.480 -1.582 1.00 97.12 246 ILE A C 1
ATOM 1937 O O . ILE A 1 246 ? -17.906 -9.450 -2.012 1.00 97.12 246 ILE A O 1
ATOM 1941 N N . VAL A 1 247 ? -16.963 -7.435 -2.341 1.00 97.12 247 VAL A N 1
ATOM 1942 C CA . VAL A 1 247 ? -17.345 -7.300 -3.749 1.00 97.12 247 VAL A CA 1
ATOM 1943 C C . VAL A 1 247 ? -16.096 -7.141 -4.605 1.00 97.12 247 VAL A C 1
ATOM 1945 O O . VAL A 1 247 ? -15.232 -6.314 -4.309 1.00 97.12 247 VAL A O 1
ATOM 1948 N N . LEU A 1 248 ? -15.994 -7.939 -5.667 1.00 96.94 248 LEU A N 1
ATOM 1949 C CA . LEU A 1 248 ? -14.889 -7.895 -6.624 1.00 96.94 248 LEU A CA 1
ATOM 1950 C C . LEU A 1 248 ? -15.400 -7.369 -7.964 1.00 96.94 248 LEU A C 1
ATOM 1952 O O . LEU A 1 248 ? -16.369 -7.893 -8.507 1.00 96.94 248 LEU A O 1
ATOM 1956 N N . TRP A 1 249 ? -14.732 -6.348 -8.484 1.00 96.31 249 TRP A N 1
ATOM 1957 C CA . TRP A 1 249 ? -15.114 -5.606 -9.675 1.00 96.31 249 TRP A CA 1
ATOM 1958 C C . TRP A 1 249 ? -14.092 -5.822 -10.787 1.00 96.31 249 TRP A C 1
ATOM 1960 O O . TRP A 1 249 ? -12.878 -5.760 -10.569 1.00 96.31 249 TRP A O 1
ATOM 1970 N N . THR A 1 250 ? -14.600 -6.034 -11.996 1.00 94.06 250 THR A N 1
ATOM 1971 C CA . THR A 1 250 ? -13.818 -6.080 -13.229 1.00 94.06 250 THR A CA 1
ATOM 1972 C C . THR A 1 250 ? -14.674 -5.577 -14.384 1.00 94.06 250 THR A C 1
ATOM 1974 O O . THR A 1 250 ? -15.886 -5.787 -14.393 1.00 94.06 250 THR A O 1
ATOM 1977 N N . GLU A 1 251 ? -14.047 -4.916 -15.353 1.00 90.69 251 GLU A N 1
ATOM 1978 C CA . GLU A 1 251 ? -14.703 -4.485 -16.595 1.00 90.69 251 GLU A CA 1
ATOM 1979 C C . GLU A 1 251 ? -14.641 -5.562 -17.694 1.00 90.69 251 GLU A C 1
ATOM 1981 O O . GLU A 1 251 ? -15.274 -5.426 -18.740 1.00 90.69 251 GLU A O 1
ATOM 1986 N N . SER A 1 252 ? -13.901 -6.657 -17.470 1.00 89.94 252 SER A N 1
ATOM 1987 C CA . SER A 1 252 ? -13.793 -7.748 -18.440 1.00 89.94 252 SER A CA 1
ATOM 1988 C C . SER A 1 252 ? -15.074 -8.574 -18.475 1.00 89.94 252 SER A C 1
ATOM 1990 O O . SER A 1 252 ? -15.355 -9.368 -17.576 1.00 89.94 252 SER A O 1
ATOM 1992 N N . THR A 1 253 ? -15.816 -8.457 -19.574 1.00 88.12 253 THR A N 1
ATOM 1993 C CA . THR A 1 253 ? -16.980 -9.311 -19.845 1.00 88.12 253 THR A CA 1
ATOM 1994 C C . THR A 1 253 ? -16.604 -10.786 -19.954 1.00 88.12 253 THR A C 1
ATOM 1996 O O . THR A 1 253 ? -17.423 -11.640 -19.643 1.00 88.12 253 THR A O 1
ATOM 1999 N N . ILE A 1 254 ? -15.362 -11.093 -20.343 1.00 86.81 254 ILE A N 1
ATOM 2000 C CA . ILE A 1 254 ? -14.856 -12.467 -20.450 1.00 86.81 254 ILE A CA 1
ATOM 2001 C C . ILE A 1 254 ? -14.678 -13.093 -19.067 1.00 86.81 254 ILE A C 1
ATOM 2003 O O . ILE A 1 254 ? -14.923 -14.280 -18.901 1.00 86.81 254 ILE A O 1
ATOM 2007 N N . VAL A 1 255 ? -14.242 -12.310 -18.079 1.00 89.19 255 VAL A N 1
ATOM 2008 C CA . VAL A 1 255 ? -14.109 -12.781 -16.693 1.00 89.19 255 VAL A CA 1
ATOM 2009 C C . VAL A 1 255 ? -15.473 -12.893 -16.005 1.00 89.19 255 VAL A C 1
ATOM 2011 O O . VAL A 1 255 ? -15.628 -13.720 -15.111 1.00 89.19 255 VAL A O 1
ATOM 2014 N N . LEU A 1 256 ? -16.439 -12.056 -16.396 1.00 88.06 256 LEU A N 1
ATOM 2015 C CA . LEU A 1 256 ? -17.792 -12.044 -15.830 1.00 88.06 256 LEU A CA 1
ATOM 2016 C C . LEU A 1 256 ? -18.723 -13.126 -16.400 1.00 88.06 256 LEU A C 1
ATOM 2018 O O . LEU A 1 256 ? -19.747 -13.403 -15.776 1.00 88.06 256 LEU A O 1
ATOM 2022 N N . ALA A 1 257 ? -18.406 -13.671 -17.577 1.00 74.75 257 ALA A N 1
ATOM 2023 C CA . ALA A 1 257 ? -19.176 -14.719 -18.250 1.00 74.75 257 ALA A CA 1
ATOM 2024 C C . ALA A 1 257 ? -18.947 -16.101 -17.620 1.00 74.75 257 ALA A C 1
ATOM 2026 O O . ALA A 1 257 ? -19.950 -16.836 -17.479 1.00 74.75 257 ALA A O 1
#